Protein AF-A0A8I7BCK4-F1 (afdb_monomer_lite)

Sequence (233 aa):
MEPPEDVVVSDLFEHQKAALGWLVHREESCDLPPFWKEDKAGGYENVLTSQNTKQRPQPLRGGIFADDMGLGKTLTLLSLIARSKARNVGGGKAKGSKRRKIDDAEAGSRTTLVVCPPSVFSSWVTQLEEHTNAGSLKVYMYHGQRTKDKEVLLKYDIVITTYSVLGTEFDQEGSPVNDIEWFWVILDEAHIIKNSAALQTRAMSALKALGSHRDANSEQLIGFVPAYGVFEV

Structure (mmCIF, N/CA/C/O backbone):
data_AF-A0A8I7BCK4-F1
#
_entry.id   AF-A0A8I7BCK4-F1
#
loop_
_atom_site.group_PDB
_atom_site.id
_atom_site.type_symbol
_atom_site.label_atom_id
_atom_site.label_alt_id
_atom_site.label_comp_id
_atom_site.label_asym_id
_atom_site.label_entity_id
_atom_site.label_seq_id
_atom_site.pdbx_PDB_ins_code
_atom_site.Cartn_x
_atom_site.Cartn_y
_atom_site.Cartn_z
_atom_site.occupancy
_atom_site.B_iso_or_equiv
_atom_site.auth_seq_id
_atom_site.auth_comp_id
_atom_site.auth_asym_id
_atom_site.auth_atom_id
_atom_site.pdbx_PDB_model_num
ATOM 1 N N . MET A 1 1 ? -10.267 -9.767 -15.613 1.00 83.06 1 MET A N 1
ATOM 2 C CA . MET A 1 1 ? -9.839 -10.844 -14.695 1.00 83.06 1 MET A CA 1
ATOM 3 C C . MET A 1 1 ? -10.819 -10.861 -13.541 1.00 83.06 1 MET A C 1
ATOM 5 O O . MET A 1 1 ? -11.134 -9.782 -13.066 1.00 83.06 1 MET A O 1
ATOM 9 N N . GLU A 1 2 ? -11.304 -12.032 -13.131 1.00 86.25 2 GLU A N 1
ATOM 10 C CA . GLU A 1 2 ? -12.279 -12.144 -12.035 1.00 86.25 2 GLU A CA 1
ATOM 11 C C . GLU A 1 2 ? -11.587 -12.356 -10.680 1.00 86.25 2 GLU A C 1
ATOM 13 O O . GLU A 1 2 ? -10.522 -12.994 -10.640 1.00 86.25 2 GLU A O 1
ATOM 18 N N . PRO A 1 3 ? -12.149 -11.826 -9.578 1.00 85.12 3 PRO A N 1
ATOM 19 C CA . PRO A 1 3 ? -11.685 -12.137 -8.233 1.00 85.12 3 PRO A CA 1
ATOM 20 C C . PRO A 1 3 ? -12.102 -13.562 -7.812 1.00 85.12 3 PRO A C 1
ATOM 22 O O . PRO A 1 3 ? -12.960 -14.181 -8.439 1.00 85.12 3 PRO A O 1
ATOM 25 N N . PRO A 1 4 ? -11.517 -14.101 -6.733 1.00 86.31 4 PRO A N 1
ATOM 26 C CA . PRO A 1 4 ? -12.007 -15.331 -6.112 1.00 86.31 4 PRO A CA 1
ATOM 27 C C . PRO A 1 4 ? -13.378 -15.125 -5.437 1.00 86.31 4 PRO A C 1
ATOM 29 O O . PRO A 1 4 ? -13.474 -14.405 -4.442 1.00 86.31 4 PRO A O 1
ATOM 32 N N . GLU A 1 5 ? -14.416 -15.795 -5.950 1.00 85.56 5 GLU A N 1
ATOM 33 C CA . GLU A 1 5 ? -15.806 -15.744 -5.444 1.00 85.56 5 GLU A CA 1
ATOM 34 C C . GLU A 1 5 ? -15.955 -16.261 -3.999 1.00 85.56 5 GLU A C 1
ATOM 36 O O . GLU A 1 5 ? -16.882 -15.895 -3.279 1.00 85.56 5 GLU A O 1
ATOM 41 N N . ASP A 1 6 ? -15.029 -17.107 -3.532 1.00 85.81 6 ASP A N 1
ATOM 42 C CA . ASP A 1 6 ? -15.019 -17.606 -2.154 1.00 85.81 6 ASP A CA 1
ATOM 43 C C . ASP A 1 6 ? -14.596 -16.536 -1.136 1.00 85.81 6 ASP A C 1
ATOM 45 O O . ASP A 1 6 ? -14.868 -16.674 0.060 1.00 85.81 6 ASP A O 1
ATOM 49 N N . VAL A 1 7 ? -13.983 -15.441 -1.593 1.00 87.81 7 VAL A N 1
ATOM 50 C CA . VAL A 1 7 ? -13.513 -14.347 -0.735 1.00 87.81 7 VAL A CA 1
ATOM 51 C C . VAL A 1 7 ? -14.245 -13.043 -1.034 1.00 87.81 7 VAL A C 1
ATOM 53 O O . VAL A 1 7 ? -14.673 -12.383 -0.092 1.00 87.81 7 VAL A O 1
ATOM 56 N N . VAL A 1 8 ? -14.402 -12.666 -2.305 1.00 91.69 8 VAL A N 1
ATOM 57 C CA . VAL A 1 8 ? -15.047 -11.411 -2.721 1.00 91.69 8 VAL A CA 1
ATOM 58 C C . VAL A 1 8 ? -16.482 -11.696 -3.154 1.00 91.69 8 VAL A C 1
ATOM 60 O O . VAL A 1 8 ? -16.704 -12.501 -4.050 1.00 91.69 8 VAL A O 1
ATOM 63 N N . VAL A 1 9 ? -17.446 -11.028 -2.519 1.00 92.19 9 VAL A N 1
ATOM 64 C CA . VAL A 1 9 ? -18.889 -11.229 -2.758 1.00 92.19 9 VAL A CA 1
ATOM 65 C C . VAL A 1 9 ? -19.411 -10.339 -3.880 1.00 92.19 9 VAL A C 1
ATOM 67 O O . VAL A 1 9 ? -20.402 -10.656 -4.527 1.00 92.19 9 VAL A O 1
ATOM 70 N N . SER A 1 10 ? -18.780 -9.185 -4.078 1.00 90.94 10 SER A N 1
ATOM 71 C CA . SER A 1 10 ? -19.240 -8.189 -5.041 1.00 90.94 10 SER A CA 1
ATOM 72 C C . SER A 1 10 ? -18.662 -8.413 -6.428 1.00 90.94 10 SER A C 1
ATOM 74 O O . SER A 1 10 ? -17.463 -8.643 -6.580 1.00 90.94 10 SER A O 1
ATOM 76 N N . ASP A 1 11 ? -19.513 -8.247 -7.435 1.00 92.62 11 ASP A N 1
ATOM 77 C CA . ASP A 1 11 ? -19.097 -8.262 -8.830 1.00 92.62 11 ASP A CA 1
ATOM 78 C C . ASP A 1 11 ? -18.284 -7.006 -9.155 1.00 92.62 11 ASP A C 1
ATOM 80 O O . ASP A 1 11 ? -18.706 -5.876 -8.893 1.00 92.62 11 ASP A O 1
ATOM 84 N N . LEU A 1 12 ? -17.106 -7.200 -9.748 1.00 92.94 12 LEU A N 1
ATOM 85 C CA . LEU A 1 12 ? -16.281 -6.092 -10.224 1.00 92.94 12 LEU A CA 1
ATOM 86 C C . LEU A 1 12 ? -16.868 -5.541 -11.522 1.00 92.94 12 LEU A C 1
ATOM 88 O O . LEU A 1 12 ? -17.282 -6.290 -12.406 1.00 92.94 12 LEU A O 1
ATOM 92 N N . PHE A 1 13 ? -16.809 -4.225 -11.695 1.00 94.31 13 PHE A N 1
ATOM 93 C CA . PHE A 1 13 ? -17.044 -3.606 -12.994 1.00 94.31 13 PHE A CA 1
ATOM 94 C C . PHE A 1 13 ? -15.924 -3.949 -13.985 1.00 94.31 13 PHE A C 1
ATOM 96 O O . PHE A 1 13 ? -14.793 -4.250 -13.599 1.00 94.31 13 PHE A O 1
ATOM 103 N N . GLU A 1 14 ? -16.200 -3.844 -15.286 1.00 94.56 14 GLU A N 1
ATOM 104 C CA . GLU A 1 14 ? -15.229 -4.190 -16.336 1.00 94.56 14 GLU A CA 1
ATOM 105 C C . GLU A 1 14 ? -13.910 -3.406 -16.220 1.00 94.56 14 GLU A C 1
ATOM 107 O O . GLU A 1 14 ? -12.829 -3.978 -16.389 1.00 94.56 14 GLU A O 1
ATOM 112 N N . HIS A 1 15 ? -13.962 -2.125 -15.834 1.00 92.88 15 HIS A N 1
ATOM 113 C CA . HIS A 1 15 ? -12.749 -1.339 -15.586 1.00 92.88 15 HIS A CA 1
ATOM 114 C C . HIS A 1 15 ? -11.961 -1.854 -14.375 1.00 92.88 15 HIS A C 1
ATOM 116 O O . HIS A 1 15 ? -10.736 -1.938 -14.438 1.00 92.88 15 HIS A O 1
ATOM 122 N N . GLN A 1 16 ? -12.638 -2.290 -13.308 1.00 93.00 16 GLN A N 1
ATOM 123 C CA . GLN A 1 16 ? -11.992 -2.882 -12.132 1.00 93.00 16 GLN A CA 1
ATOM 124 C C . GLN A 1 16 ? -11.366 -4.240 -12.458 1.00 93.00 16 GLN A C 1
ATOM 126 O O . GLN A 1 16 ? -10.268 -4.538 -11.996 1.00 93.00 16 GLN A O 1
ATOM 131 N N . LYS A 1 17 ? -12.011 -5.055 -13.301 1.00 94.62 17 LYS A N 1
ATOM 132 C CA . LYS A 1 17 ? -11.458 -6.332 -13.784 1.00 94.62 17 LYS A CA 1
ATOM 133 C C . LYS A 1 17 ? -10.211 -6.142 -14.641 1.00 94.62 17 LYS A C 1
ATOM 135 O O . LYS A 1 17 ? -9.315 -6.996 -14.612 1.00 94.62 17 LYS A O 1
ATOM 140 N N . ALA A 1 18 ? -10.169 -5.074 -15.437 1.00 94.25 18 ALA A N 1
ATOM 141 C CA . ALA A 1 18 ? -8.999 -4.691 -16.218 1.00 94.25 18 ALA A CA 1
ATOM 142 C C . ALA A 1 18 ? -7.876 -4.184 -15.301 1.00 94.25 18 ALA A C 1
ATOM 144 O O . ALA A 1 18 ? -6.748 -4.667 -15.403 1.00 94.25 18 ALA A O 1
ATOM 145 N N . ALA A 1 19 ? -8.201 -3.303 -14.349 1.00 90.94 19 ALA A N 1
ATOM 146 C CA . ALA A 1 19 ? -7.271 -2.810 -13.338 1.00 90.94 19 ALA A CA 1
ATOM 147 C C . ALA A 1 19 ? -6.678 -3.949 -12.494 1.00 90.94 19 ALA A C 1
ATOM 149 O O . ALA A 1 19 ? -5.464 -4.030 -12.336 1.00 90.94 19 ALA A O 1
ATOM 150 N N . LEU A 1 20 ? -7.501 -4.895 -12.033 1.00 91.62 20 LEU A N 1
ATOM 151 C CA . LEU A 1 20 ? -7.043 -6.091 -11.327 1.00 91.62 20 LEU A CA 1
ATOM 152 C C . LEU A 1 20 ? -6.078 -6.911 -12.191 1.00 91.62 20 LEU A C 1
ATOM 154 O O . LEU A 1 20 ? -5.022 -7.320 -11.715 1.00 91.62 20 LEU A O 1
ATOM 158 N N . GLY A 1 21 ? -6.401 -7.116 -13.471 1.00 92.12 21 GLY A N 1
ATOM 159 C CA . GLY A 1 21 ? -5.504 -7.789 -14.413 1.00 92.12 21 GLY A CA 1
ATOM 160 C C . GLY A 1 21 ? -4.157 -7.075 -14.562 1.00 92.12 21 GLY A C 1
ATOM 161 O O . GLY A 1 21 ? -3.113 -7.727 -14.558 1.00 92.12 21 GLY A O 1
ATOM 162 N N . TRP A 1 22 ? -4.170 -5.743 -14.632 1.00 90.69 22 TRP A N 1
ATOM 163 C CA . TRP A 1 22 ? -2.961 -4.925 -14.689 1.00 90.69 22 TRP A CA 1
ATOM 164 C C . TRP A 1 22 ? -2.124 -5.031 -13.406 1.00 90.69 22 TRP A C 1
ATOM 166 O O . TRP A 1 22 ? -0.915 -5.249 -13.487 1.00 90.69 22 TRP A O 1
ATOM 176 N N . LEU A 1 23 ? -2.753 -4.957 -12.228 1.00 87.62 23 LEU A N 1
ATOM 177 C CA . LEU A 1 23 ? -2.083 -5.114 -10.931 1.00 87.62 23 LEU A CA 1
ATOM 178 C C . LEU A 1 23 ? -1.408 -6.485 -10.811 1.00 87.62 23 LEU A C 1
ATOM 180 O O . LEU A 1 23 ? -0.249 -6.584 -10.411 1.00 87.62 23 LEU A O 1
ATOM 184 N N . VAL A 1 24 ? -2.112 -7.538 -11.228 1.00 87.75 24 VAL A N 1
ATOM 185 C CA . VAL A 1 24 ? -1.584 -8.905 -11.256 1.00 87.75 24 VAL A CA 1
ATOM 186 C C . VAL A 1 24 ? -0.406 -9.035 -12.217 1.00 87.75 24 VAL A C 1
ATOM 188 O O . VAL A 1 24 ? 0.600 -9.650 -11.868 1.00 87.75 24 VAL A O 1
ATOM 191 N N . HIS A 1 25 ? -0.494 -8.439 -13.409 1.00 87.00 25 HIS A N 1
ATOM 192 C CA . HIS A 1 25 ? 0.628 -8.412 -14.349 1.00 87.00 25 HIS A CA 1
ATOM 193 C C . HIS A 1 25 ? 1.846 -7.718 -13.734 1.00 87.00 25 HIS A C 1
ATOM 195 O O . HIS A 1 25 ? 2.948 -8.248 -13.798 1.00 87.00 25 HIS A O 1
ATOM 201 N N . ARG A 1 26 ? 1.659 -6.569 -13.073 1.00 83.44 26 ARG A N 1
ATOM 202 C CA . ARG A 1 26 ? 2.743 -5.830 -12.398 1.00 83.44 26 ARG A CA 1
ATOM 203 C C . ARG A 1 26 ? 3.396 -6.614 -11.260 1.00 83.44 26 ARG A C 1
ATOM 205 O O . ARG A 1 26 ? 4.568 -6.392 -10.969 1.00 83.44 26 ARG A O 1
ATOM 212 N N . GLU A 1 27 ? 2.660 -7.503 -10.605 1.00 79.19 27 GLU A N 1
ATOM 213 C CA . GLU A 1 27 ? 3.200 -8.349 -9.544 1.00 79.19 27 GLU A CA 1
ATOM 214 C C . GLU A 1 27 ? 3.949 -9.571 -10.094 1.00 79.19 27 GLU A C 1
ATOM 216 O O . GLU A 1 27 ? 5.007 -9.934 -9.577 1.00 79.19 27 GLU A O 1
ATOM 221 N N . GLU A 1 28 ? 3.397 -10.227 -11.116 1.00 80.94 28 GLU A N 1
ATOM 222 C CA . GLU A 1 28 ? 3.858 -11.538 -11.591 1.00 80.94 28 GLU A CA 1
ATOM 223 C C . GLU A 1 28 ? 4.811 -11.460 -12.786 1.00 80.94 28 GLU A C 1
ATOM 225 O O . GLU A 1 28 ? 5.477 -12.450 -13.096 1.00 80.94 28 GLU A O 1
ATOM 230 N N . SER A 1 29 ? 4.900 -10.306 -13.445 1.00 80.44 29 SER A N 1
ATOM 231 C CA . SER A 1 29 ? 5.744 -10.139 -14.621 1.00 80.44 29 SER A CA 1
ATOM 232 C C . SER A 1 29 ? 7.243 -10.212 -14.295 1.00 80.44 29 SER A C 1
ATOM 234 O O . SER A 1 29 ? 7.721 -9.739 -13.261 1.00 80.44 29 SER A O 1
ATOM 236 N N . CYS A 1 30 ? 7.992 -10.792 -15.234 1.00 81.31 30 CYS A N 1
ATOM 237 C CA . CYS A 1 30 ? 9.456 -10.809 -15.269 1.00 81.31 30 CYS A CA 1
ATOM 238 C C . CYS A 1 30 ? 10.018 -9.832 -16.320 1.00 81.31 30 CYS A C 1
ATOM 240 O O . CYS A 1 30 ? 11.179 -9.963 -16.738 1.00 81.31 30 CYS A O 1
ATOM 242 N N . ASP A 1 31 ? 9.186 -8.890 -16.774 1.00 86.94 31 ASP A N 1
ATOM 243 C CA . ASP A 1 31 ? 9.571 -7.837 -17.707 1.00 86.94 31 ASP A CA 1
ATOM 244 C C . ASP A 1 31 ? 10.742 -7.032 -17.144 1.00 86.94 31 ASP A C 1
ATOM 246 O O . ASP A 1 31 ? 10.908 -6.866 -15.929 1.00 86.94 31 ASP A O 1
ATOM 250 N N . LEU A 1 32 ? 11.574 -6.529 -18.052 1.00 87.94 32 LEU A N 1
ATOM 251 C CA . LEU A 1 32 ? 12.620 -5.601 -17.664 1.00 87.94 32 LEU A CA 1
ATOM 252 C C . LEU A 1 32 ? 11.996 -4.328 -17.084 1.00 87.94 32 LEU A C 1
ATOM 254 O O . LEU A 1 32 ? 10.940 -3.889 -17.553 1.00 87.94 32 LEU A O 1
ATOM 258 N N . PRO A 1 33 ? 12.641 -3.703 -16.086 1.00 87.19 33 PRO A N 1
ATOM 259 C CA . PRO A 1 33 ? 12.214 -2.396 -15.621 1.00 87.19 33 PRO A CA 1
ATOM 260 C C . PRO A 1 33 ? 12.191 -1.383 -16.772 1.00 87.19 33 PRO A C 1
ATOM 262 O O . PRO A 1 33 ? 12.915 -1.552 -17.760 1.00 87.19 33 PRO A O 1
ATOM 265 N N . PRO A 1 34 ? 11.407 -0.299 -16.641 1.00 87.12 34 PRO A N 1
ATOM 266 C CA . PRO A 1 34 ? 11.393 0.768 -17.630 1.00 87.12 34 PRO A CA 1
ATOM 267 C C . PRO A 1 34 ? 12.809 1.211 -18.019 1.00 87.12 34 PRO A C 1
ATOM 269 O O . PRO A 1 34 ? 13.698 1.301 -17.171 1.00 87.12 34 PRO A O 1
ATOM 272 N N . PHE A 1 35 ? 12.997 1.499 -19.309 1.00 91.81 35 PHE A N 1
ATOM 273 C CA . PHE A 1 35 ? 14.255 1.965 -19.910 1.00 91.81 35 PHE A CA 1
ATOM 274 C C . PHE A 1 35 ? 15.404 0.952 -19.968 1.00 91.81 35 PHE A C 1
ATOM 276 O O . PHE A 1 35 ? 16.459 1.293 -20.498 1.00 91.81 35 PHE A O 1
ATOM 283 N N . TRP A 1 36 ? 15.217 -0.282 -19.499 1.00 93.25 36 TRP A N 1
ATOM 284 C CA . TRP A 1 36 ? 16.175 -1.362 -19.718 1.00 93.25 36 TRP A CA 1
ATOM 285 C C . TRP A 1 36 ? 15.835 -2.155 -20.977 1.00 93.25 36 TRP A C 1
ATOM 287 O O . TRP A 1 36 ? 14.678 -2.500 -21.218 1.00 93.25 36 TRP A O 1
ATOM 297 N N . LYS A 1 37 ? 16.858 -2.484 -21.765 1.00 94.06 37 LYS A N 1
ATOM 298 C CA . LYS A 1 37 ? 16.745 -3.349 -22.946 1.00 94.06 37 LYS A CA 1
ATOM 299 C C . LYS A 1 37 ? 17.861 -4.389 -22.962 1.00 94.06 37 LYS A C 1
ATOM 301 O O . LYS A 1 37 ? 18.935 -4.161 -22.407 1.00 94.06 37 LYS A O 1
ATOM 306 N N . GLU A 1 38 ? 17.602 -5.513 -23.617 1.00 94.19 38 GLU A N 1
ATOM 307 C CA . GLU A 1 38 ? 18.629 -6.509 -23.925 1.00 94.19 38 GLU A CA 1
ATOM 308 C C . GLU A 1 38 ? 19.489 -6.021 -25.097 1.00 94.19 38 GLU A C 1
ATOM 310 O O . GLU A 1 38 ? 18.976 -5.574 -26.126 1.00 94.19 38 GLU A O 1
ATOM 315 N N . ASP A 1 39 ? 20.805 -6.086 -24.928 1.00 90.38 39 ASP A N 1
ATOM 316 C CA . ASP A 1 39 ? 21.779 -5.814 -25.978 1.00 90.38 39 ASP A CA 1
ATOM 317 C C . ASP A 1 39 ? 22.012 -7.065 -26.846 1.00 90.38 39 ASP A C 1
ATOM 319 O O . ASP A 1 39 ? 21.838 -8.204 -26.409 1.00 90.38 39 ASP A O 1
ATOM 323 N N . LYS A 1 40 ? 22.478 -6.867 -28.083 1.00 87.19 40 LYS A N 1
ATOM 324 C CA . LYS A 1 40 ? 22.797 -7.935 -29.044 1.00 87.19 40 LYS A CA 1
ATOM 325 C C . LYS A 1 40 ? 23.874 -8.896 -28.534 1.00 87.19 40 LYS A C 1
ATOM 327 O O . LYS A 1 40 ? 23.918 -10.038 -28.982 1.00 87.19 40 LYS A O 1
ATOM 332 N N . ALA A 1 41 ? 24.730 -8.449 -27.615 1.00 87.50 41 ALA A N 1
ATOM 333 C CA . ALA A 1 41 ? 25.751 -9.275 -26.975 1.00 87.50 41 ALA A CA 1
ATOM 334 C C . ALA A 1 41 ? 25.236 -10.076 -25.757 1.00 87.50 41 ALA A C 1
ATOM 336 O O . ALA A 1 41 ? 26.032 -10.727 -25.081 1.00 87.50 41 ALA A O 1
ATOM 337 N N . GLY A 1 42 ? 23.931 -10.027 -25.453 1.00 88.25 42 GLY A N 1
ATOM 338 C CA . GLY A 1 42 ? 23.323 -10.713 -24.305 1.00 88.25 42 GLY A CA 1
ATOM 339 C C . GLY A 1 42 ? 23.488 -9.984 -22.965 1.00 88.25 42 GLY A C 1
ATOM 340 O O . GLY A 1 42 ? 23.288 -10.591 -21.914 1.00 88.25 42 GLY A O 1
ATOM 341 N N . GLY A 1 43 ? 23.886 -8.707 -22.989 1.00 92.44 43 GLY A N 1
ATOM 342 C CA . GLY A 1 43 ? 23.900 -7.817 -21.823 1.00 92.44 43 GLY A CA 1
ATOM 343 C C . GLY A 1 43 ? 22.603 -7.019 -21.678 1.00 92.44 43 GLY A C 1
ATOM 344 O O . GLY A 1 43 ? 21.684 -7.158 -22.481 1.00 92.44 43 GLY A O 1
ATOM 345 N N . TYR A 1 44 ? 22.544 -6.155 -20.667 1.00 94.44 44 TYR A N 1
ATOM 346 C CA . TYR A 1 44 ? 21.429 -5.243 -20.425 1.00 94.44 44 TYR A CA 1
ATOM 347 C C . TYR A 1 44 ? 21.931 -3.804 -20.360 1.00 94.44 44 TYR A C 1
ATOM 349 O O . TYR A 1 44 ? 22.894 -3.514 -19.646 1.00 94.44 44 TYR A O 1
ATOM 357 N N . GLU A 1 45 ? 21.249 -2.912 -21.073 1.00 94.19 45 GLU A N 1
ATOM 358 C CA . GLU A 1 45 ? 21.561 -1.484 -21.136 1.00 94.19 45 GLU A CA 1
ATOM 359 C C . GLU A 1 45 ? 20.376 -0.664 -20.621 1.00 94.19 45 GLU A C 1
ATOM 361 O O . GLU A 1 45 ? 19.237 -0.870 -21.053 1.00 94.19 45 GLU A O 1
ATOM 366 N N . ASN A 1 46 ? 20.646 0.290 -19.730 1.00 92.88 46 ASN A N 1
ATOM 367 C CA . ASN A 1 46 ? 19.701 1.343 -19.390 1.00 92.88 46 ASN A CA 1
ATOM 368 C C . ASN A 1 46 ? 19.852 2.503 -20.380 1.00 92.88 46 ASN A C 1
ATOM 370 O O . ASN A 1 46 ? 20.880 3.177 -20.411 1.00 92.88 46 ASN A O 1
ATOM 374 N N . VAL A 1 47 ? 18.808 2.758 -21.165 1.00 93.25 47 VAL A N 1
ATOM 375 C CA . VAL A 1 47 ? 18.818 3.740 -22.261 1.00 93.25 47 VAL A CA 1
ATOM 376 C C . VAL A 1 47 ? 18.942 5.187 -21.764 1.00 93.25 47 VAL A C 1
ATOM 378 O O . VAL A 1 47 ? 19.379 6.048 -22.521 1.00 93.25 47 VAL A O 1
ATOM 381 N N . LEU A 1 48 ? 18.574 5.474 -20.511 1.00 92.88 48 LEU A N 1
ATOM 382 C CA . LEU A 1 48 ? 18.638 6.828 -19.954 1.00 92.88 48 LEU A CA 1
ATOM 383 C C . LEU A 1 48 ? 19.985 7.137 -19.300 1.00 92.88 48 LEU A C 1
ATOM 385 O O . LEU A 1 48 ? 20.488 8.249 -19.434 1.00 92.88 48 LEU A O 1
ATOM 389 N N . THR A 1 49 ? 20.558 6.178 -18.572 1.00 92.81 49 THR A N 1
ATOM 390 C CA . THR A 1 49 ? 21.812 6.379 -17.826 1.00 92.81 49 THR A CA 1
ATOM 391 C C . THR A 1 49 ? 23.046 5.890 -18.580 1.00 92.81 49 THR A C 1
ATOM 393 O O . THR A 1 49 ? 24.163 6.079 -18.100 1.00 92.81 49 THR A O 1
ATOM 396 N N . SER A 1 50 ? 22.858 5.239 -19.735 1.00 90.38 50 SER A N 1
ATOM 397 C CA . SER A 1 50 ? 23.904 4.534 -20.493 1.00 90.38 50 SER A CA 1
ATOM 398 C C . SER A 1 50 ? 24.653 3.486 -19.656 1.00 90.38 50 SER A C 1
ATOM 400 O O . SER A 1 50 ? 25.800 3.132 -19.939 1.00 90.38 50 SER A O 1
ATOM 402 N N . GLN A 1 51 ? 24.018 2.993 -18.588 1.00 91.19 51 GLN A N 1
ATOM 403 C CA . GLN A 1 51 ? 24.580 1.968 -17.720 1.00 91.19 51 GLN A CA 1
ATOM 404 C C . GLN A 1 51 ? 24.446 0.598 -18.380 1.00 91.19 51 GLN A C 1
ATOM 406 O O . GLN A 1 51 ? 23.366 0.224 -18.831 1.00 91.19 51 GLN A O 1
ATOM 411 N N . ASN A 1 52 ? 25.528 -0.179 -18.354 1.00 91.56 52 ASN A N 1
ATOM 412 C CA . ASN A 1 52 ? 25.568 -1.534 -18.889 1.00 91.56 52 ASN A CA 1
ATOM 413 C C . ASN A 1 52 ? 25.839 -2.553 -17.780 1.00 91.56 52 ASN A C 1
ATOM 415 O O . ASN A 1 52 ? 26.687 -2.335 -16.914 1.00 91.56 52 ASN A O 1
ATOM 419 N N . THR A 1 53 ? 25.147 -3.687 -17.822 1.00 91.69 53 THR A N 1
ATOM 420 C CA . THR A 1 53 ? 25.365 -4.808 -16.902 1.00 91.69 53 THR A CA 1
ATOM 421 C C . THR A 1 53 ? 25.192 -6.144 -17.616 1.00 91.69 53 THR A C 1
ATOM 423 O O . THR A 1 53 ? 24.453 -6.266 -18.590 1.00 91.69 53 THR A O 1
ATOM 426 N N . LYS A 1 54 ? 25.888 -7.173 -17.129 1.00 91.25 54 LYS A N 1
ATOM 427 C CA . LYS A 1 54 ? 25.697 -8.559 -17.584 1.00 91.25 54 LYS A CA 1
ATOM 428 C C . LYS A 1 54 ? 24.580 -9.270 -16.820 1.00 91.25 54 LYS A C 1
ATOM 430 O O . LYS A 1 54 ? 24.011 -10.231 -17.324 1.00 91.25 54 LYS A O 1
ATOM 435 N N . GLN A 1 55 ? 24.284 -8.821 -15.602 1.00 90.25 55 GLN A N 1
ATOM 436 C CA . GLN A 1 55 ? 23.227 -9.395 -14.777 1.00 90.25 55 GLN A CA 1
ATOM 437 C C . GLN A 1 55 ? 21.884 -8.777 -15.162 1.00 90.25 55 GLN A C 1
ATOM 439 O O . GLN A 1 55 ? 21.788 -7.559 -15.290 1.00 90.25 55 GLN A O 1
ATOM 444 N N . ARG A 1 56 ? 20.842 -9.605 -15.307 1.00 88.12 56 ARG A N 1
ATOM 445 C CA . ARG A 1 56 ? 19.488 -9.118 -15.593 1.00 88.12 56 ARG A CA 1
ATOM 446 C C . ARG A 1 56 ? 19.022 -8.176 -14.476 1.00 88.12 56 ARG A C 1
ATOM 448 O O . ARG A 1 56 ? 18.999 -8.608 -13.322 1.00 88.12 56 ARG A O 1
ATOM 455 N N . PRO A 1 57 ? 18.623 -6.934 -14.797 1.00 87.31 57 PRO A N 1
ATOM 456 C CA . PRO A 1 57 ? 17.992 -6.044 -13.835 1.00 87.31 57 PRO A CA 1
ATOM 457 C C . PRO A 1 57 ? 16.760 -6.708 -13.221 1.00 87.31 57 PRO A C 1
ATOM 459 O O . PRO A 1 57 ? 15.971 -7.341 -13.929 1.00 87.31 57 PRO A O 1
ATOM 462 N N . GLN A 1 58 ? 16.591 -6.564 -11.908 1.00 80.56 58 GLN A N 1
ATOM 463 C CA . GLN A 1 58 ? 15.429 -7.126 -11.229 1.00 80.56 58 GLN A CA 1
ATOM 464 C C . GLN A 1 58 ? 14.146 -6.450 -11.730 1.00 80.56 58 GLN A C 1
ATOM 466 O O . GLN A 1 58 ? 14.129 -5.221 -11.811 1.00 80.56 58 GLN A O 1
ATOM 471 N N . PRO A 1 59 ? 13.076 -7.207 -12.036 1.00 78.88 59 PRO A N 1
ATOM 472 C CA . PRO A 1 59 ? 11.791 -6.634 -12.422 1.00 78.88 59 PRO A CA 1
ATOM 473 C C . PRO A 1 59 ? 11.277 -5.648 -11.374 1.00 78.88 59 PRO A C 1
ATOM 475 O O . PRO A 1 59 ? 11.369 -5.905 -10.174 1.00 78.88 59 PRO A O 1
ATOM 478 N N . LEU A 1 60 ? 10.696 -4.541 -11.832 1.00 78.06 60 LEU A N 1
ATOM 479 C CA . LEU A 1 60 ? 10.058 -3.570 -10.949 1.00 78.06 60 LEU A CA 1
ATOM 480 C C . LEU A 1 60 ? 8.639 -4.040 -10.614 1.00 7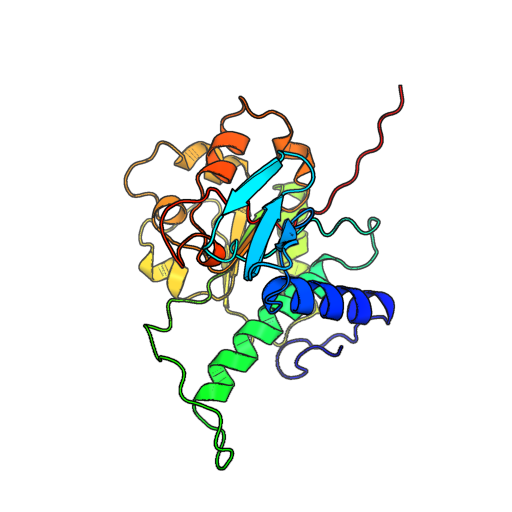8.06 60 LEU A C 1
ATOM 482 O O . LEU A 1 60 ? 7.754 -3.973 -11.472 1.00 78.06 60 LEU A O 1
ATOM 486 N N . ARG A 1 61 ? 8.422 -4.472 -9.368 1.00 77.56 61 ARG A N 1
ATOM 487 C CA . ARG A 1 61 ? 7.106 -4.893 -8.861 1.00 77.56 61 ARG A CA 1
ATOM 488 C C . ARG A 1 61 ? 6.352 -3.724 -8.230 1.00 77.56 61 ARG A C 1
ATOM 490 O O . ARG A 1 61 ? 6.955 -2.775 -7.740 1.00 77.56 61 ARG A O 1
ATOM 497 N N . GLY A 1 62 ? 5.023 -3.798 -8.232 1.00 78.06 62 GLY A N 1
ATOM 498 C CA . GLY A 1 62 ? 4.161 -2.732 -7.709 1.00 78.06 62 GLY A CA 1
ATOM 499 C C . GLY A 1 62 ? 3.901 -1.626 -8.731 1.00 78.06 62 GLY A C 1
ATOM 500 O O . GLY A 1 62 ? 4.106 -1.818 -9.928 1.00 78.06 62 GLY A O 1
ATOM 501 N N . GLY A 1 63 ? 3.439 -0.459 -8.301 1.00 80.94 63 GLY A N 1
ATOM 502 C CA . GLY A 1 63 ? 3.223 0.689 -9.183 1.00 80.94 63 GLY A CA 1
ATOM 503 C C . GLY A 1 63 ? 2.171 1.638 -8.637 1.00 80.94 63 GLY A C 1
ATOM 504 O O . GLY A 1 63 ? 1.503 1.325 -7.668 1.00 80.94 63 GLY A O 1
ATOM 505 N N . ILE A 1 64 ? 2.000 2.791 -9.271 1.00 84.38 64 ILE A N 1
ATOM 506 C CA . ILE A 1 64 ? 0.996 3.778 -8.866 1.00 84.38 64 ILE A CA 1
ATOM 507 C C . ILE A 1 64 ? -0.342 3.388 -9.505 1.00 84.38 64 ILE A C 1
ATOM 509 O O . ILE A 1 64 ? -0.417 3.233 -10.722 1.00 84.38 64 ILE A O 1
ATOM 513 N N . PHE A 1 65 ? -1.379 3.215 -8.686 1.00 83.50 65 PHE A N 1
ATOM 514 C CA . PHE A 1 65 ? -2.736 2.898 -9.125 1.00 83.50 65 PHE A CA 1
ATOM 515 C C . PHE A 1 65 ? -3.660 4.085 -8.837 1.00 83.50 65 PHE A C 1
ATOM 517 O O . PHE A 1 65 ? -4.304 4.170 -7.793 1.00 83.50 65 PHE A O 1
ATOM 524 N N . ALA A 1 66 ? -3.665 5.029 -9.776 1.00 81.12 66 ALA A N 1
ATOM 525 C CA . ALA A 1 66 ? -4.217 6.371 -9.631 1.00 81.12 66 ALA A CA 1
ATOM 526 C C . ALA A 1 66 ? -5.481 6.582 -10.485 1.00 81.12 66 ALA A C 1
ATOM 528 O O . ALA A 1 66 ? -5.533 7.472 -11.323 1.00 81.12 66 ALA A O 1
ATOM 529 N N . ASP A 1 67 ? -6.495 5.741 -10.291 1.00 82.12 67 ASP A N 1
ATOM 530 C CA . ASP A 1 67 ? -7.817 5.950 -10.897 1.00 82.12 67 ASP A CA 1
ATOM 531 C C . ASP A 1 67 ? -8.574 7.101 -10.209 1.00 82.12 67 ASP A C 1
ATOM 533 O O . ASP A 1 67 ? -8.339 7.398 -9.030 1.00 82.12 67 ASP A O 1
ATOM 537 N N . ASP A 1 68 ? -9.549 7.693 -10.901 1.00 82.50 68 ASP A N 1
ATOM 538 C CA . ASP A 1 68 ? -10.429 8.725 -10.343 1.00 82.50 68 ASP A CA 1
ATOM 539 C C . ASP A 1 68 ? -11.128 8.275 -9.044 1.00 82.50 68 A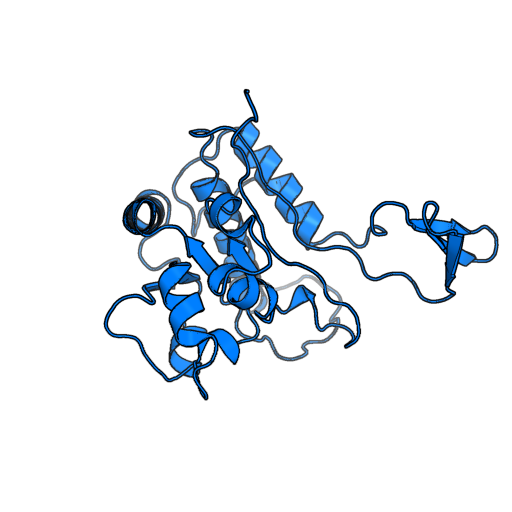SP A C 1
ATOM 541 O O . ASP A 1 68 ? -11.346 7.086 -8.751 1.00 82.50 68 ASP A O 1
ATOM 545 N N . MET A 1 69 ? -11.459 9.250 -8.196 1.00 81.50 69 MET A N 1
ATOM 546 C CA . MET A 1 69 ? -12.224 9.005 -6.972 1.00 81.50 69 MET A CA 1
ATOM 547 C C . MET A 1 69 ? -13.595 8.412 -7.321 1.00 81.50 69 MET A C 1
ATOM 549 O O . MET A 1 69 ? -14.261 8.863 -8.246 1.00 81.50 69 MET A O 1
ATOM 553 N N . GLY A 1 70 ? -14.018 7.385 -6.580 1.00 80.31 70 GLY A N 1
ATOM 554 C CA . GLY A 1 70 ? -15.297 6.704 -6.821 1.00 80.31 70 GLY A CA 1
ATOM 555 C C . GLY A 1 70 ? -15.252 5.537 -7.814 1.00 80.31 70 GLY A C 1
ATOM 556 O O . GLY A 1 70 ? -16.223 4.795 -7.892 1.00 80.31 70 GLY A O 1
ATOM 557 N N . LEU A 1 71 ? -14.126 5.272 -8.489 1.00 84.56 71 LEU A N 1
ATOM 558 C CA . LEU A 1 71 ? -13.992 4.112 -9.392 1.00 84.56 71 LEU A CA 1
ATOM 559 C C . LEU A 1 71 ? -13.801 2.757 -8.680 1.00 84.56 71 LEU A C 1
ATOM 561 O O . LEU A 1 71 ? -13.571 1.739 -9.333 1.00 84.56 71 LEU A O 1
ATOM 565 N N . GLY A 1 72 ? -13.916 2.727 -7.347 1.00 87.44 72 GLY A N 1
ATOM 566 C CA . GLY A 1 72 ? -13.865 1.495 -6.555 1.00 87.44 72 GLY A CA 1
ATOM 567 C C . GLY A 1 72 ? -12.463 0.891 -6.431 1.00 87.44 72 GLY A C 1
ATOM 568 O O . GLY A 1 72 ? -12.311 -0.328 -6.451 1.00 87.44 72 GLY A O 1
ATOM 569 N N . LYS A 1 73 ? -11.432 1.737 -6.294 1.00 90.00 73 LYS A N 1
ATOM 570 C CA . LYS A 1 73 ? -10.030 1.313 -6.124 1.00 90.00 73 LYS A CA 1
ATOM 571 C C . LYS A 1 73 ? -9.834 0.365 -4.940 1.00 90.00 73 LYS A C 1
ATOM 573 O O . LYS A 1 73 ? -9.122 -0.628 -5.067 1.00 90.00 73 LYS A O 1
ATOM 578 N N . THR A 1 74 ? -10.484 0.657 -3.814 1.00 91.00 74 THR A N 1
ATOM 579 C CA . 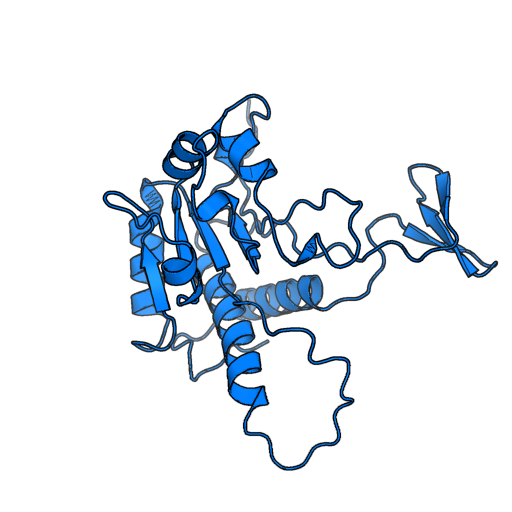THR A 1 74 ? -10.429 -0.160 -2.596 1.00 91.00 74 THR A CA 1
ATOM 580 C C . THR A 1 74 ? -10.873 -1.590 -2.880 1.00 91.00 74 THR A C 1
ATOM 582 O O . THR A 1 74 ? -10.125 -2.520 -2.595 1.00 91.00 74 THR A O 1
ATOM 585 N N . LEU A 1 75 ? -12.020 -1.777 -3.543 1.00 91.88 75 LEU A N 1
ATOM 586 C CA . LEU A 1 75 ? -12.504 -3.099 -3.946 1.00 91.88 75 LEU A CA 1
ATOM 587 C C . LEU A 1 75 ? -11.522 -3.821 -4.883 1.00 91.88 75 LEU A C 1
ATOM 589 O O . LEU A 1 75 ? -11.261 -5.013 -4.706 1.00 91.88 75 LEU A O 1
ATOM 593 N N . THR A 1 76 ? -10.923 -3.111 -5.841 1.00 91.62 76 THR A N 1
ATOM 594 C CA . THR A 1 76 ? -9.899 -3.679 -6.733 1.00 91.62 76 THR A CA 1
ATOM 595 C C . THR A 1 76 ? -8.673 -4.172 -5.948 1.00 91.62 76 THR A C 1
ATOM 597 O O . THR A 1 76 ? -8.176 -5.271 -6.200 1.00 91.62 76 THR A O 1
ATOM 600 N N . LEU A 1 77 ? -8.204 -3.404 -4.957 1.00 91.69 77 LEU A N 1
ATOM 601 C CA . LEU A 1 77 ? -7.081 -3.786 -4.089 1.00 91.69 77 LEU A CA 1
ATOM 602 C C . LEU A 1 77 ? -7.440 -4.952 -3.155 1.00 91.69 77 LEU A C 1
ATOM 604 O O . LEU A 1 77 ? -6.650 -5.884 -3.009 1.00 91.69 77 LEU A O 1
ATOM 608 N N . LEU A 1 78 ? -8.642 -4.955 -2.572 1.00 91.81 78 LEU A N 1
ATOM 609 C CA . LEU A 1 78 ? -9.142 -6.079 -1.774 1.00 91.81 78 LEU A CA 1
ATOM 610 C C . LEU A 1 78 ? -9.222 -7.361 -2.606 1.00 91.81 78 LEU A C 1
ATOM 612 O O . LEU A 1 78 ? -8.812 -8.423 -2.143 1.00 91.81 78 LEU A O 1
ATOM 616 N N . SER A 1 79 ? -9.656 -7.251 -3.861 1.00 92.00 79 SER A N 1
ATOM 617 C CA . SER A 1 79 ? -9.697 -8.366 -4.812 1.00 92.00 79 SER A CA 1
ATOM 618 C C . SER A 1 79 ? -8.308 -8.929 -5.116 1.00 92.00 79 SER A C 1
ATOM 620 O O . SER A 1 79 ? -8.135 -10.145 -5.232 1.00 92.00 79 SER A O 1
ATOM 622 N N . LEU A 1 80 ? -7.293 -8.063 -5.191 1.00 90.06 80 LEU A N 1
ATOM 623 C CA . LEU A 1 80 ? -5.899 -8.473 -5.353 1.00 90.06 80 LEU A CA 1
ATOM 624 C C . LEU A 1 80 ? -5.390 -9.250 -4.122 1.00 90.06 80 LEU A C 1
ATOM 626 O O . LEU A 1 80 ? -4.807 -10.328 -4.276 1.00 90.06 80 LEU A O 1
ATOM 630 N N . ILE A 1 81 ? -5.660 -8.754 -2.908 1.00 89.75 81 ILE A N 1
ATOM 631 C CA . ILE A 1 81 ? -5.302 -9.424 -1.639 1.00 89.75 81 ILE A CA 1
ATOM 632 C C . ILE A 1 81 ? -6.007 -10.774 -1.518 1.00 89.75 81 ILE A C 1
ATOM 634 O O . ILE A 1 81 ? -5.361 -11.797 -1.268 1.00 89.75 81 ILE A O 1
ATOM 638 N N . ALA A 1 82 ? -7.311 -10.801 -1.781 1.00 91.00 82 ALA A N 1
ATOM 639 C CA . ALA A 1 82 ? -8.124 -12.006 -1.791 1.00 91.00 82 ALA A CA 1
ATOM 640 C C . ALA A 1 82 ? -7.549 -13.080 -2.728 1.00 91.00 82 ALA A C 1
ATOM 642 O O . ALA A 1 82 ? -7.375 -14.237 -2.336 1.00 91.00 82 ALA A O 1
ATOM 643 N N . ARG A 1 83 ? -7.170 -12.690 -3.951 1.00 88.38 83 ARG A N 1
ATOM 644 C CA . ARG A 1 83 ? -6.545 -13.582 -4.936 1.00 88.38 83 ARG A CA 1
ATOM 645 C C . ARG A 1 83 ? -5.220 -14.159 -4.439 1.00 88.38 83 ARG A C 1
ATOM 647 O O . ARG A 1 83 ? -4.986 -15.361 -4.592 1.00 88.38 83 ARG A O 1
ATOM 654 N N . SER A 1 84 ? -4.353 -13.332 -3.852 1.00 84.19 84 SER A N 1
ATOM 655 C CA . SER A 1 84 ? -3.073 -13.796 -3.297 1.00 84.19 84 SER A CA 1
ATOM 656 C C . SER A 1 84 ? -3.285 -14.819 -2.178 1.00 84.19 84 SER A C 1
ATOM 658 O O . SER A 1 84 ? -2.639 -15.871 -2.161 1.00 84.19 84 SER A O 1
ATOM 660 N N . LYS A 1 85 ? -4.267 -14.581 -1.300 1.00 84.25 85 LYS A N 1
ATOM 661 C CA . LYS A 1 85 ? -4.646 -15.524 -0.243 1.00 84.25 85 LYS A CA 1
ATOM 662 C C . LYS A 1 85 ? -5.156 -16.856 -0.798 1.00 84.25 85 LYS A C 1
ATOM 664 O O . LYS A 1 85 ? -4.662 -17.910 -0.390 1.00 84.25 85 LYS A O 1
ATOM 669 N N . ALA A 1 86 ? -6.096 -16.826 -1.745 1.00 83.06 86 ALA A N 1
ATOM 670 C CA . ALA A 1 86 ? -6.688 -18.030 -2.333 1.00 83.06 86 ALA A CA 1
ATOM 671 C C . ALA A 1 86 ? -5.630 -18.949 -2.978 1.00 83.06 86 ALA A C 1
ATOM 673 O O . ALA A 1 86 ? -5.668 -20.172 -2.811 1.00 83.06 86 ALA A O 1
ATOM 674 N N . ARG A 1 87 ? -4.613 -18.370 -3.637 1.00 73.88 87 ARG A N 1
ATOM 675 C CA . ARG A 1 87 ? -3.487 -19.133 -4.212 1.00 73.88 87 ARG A CA 1
ATOM 676 C C . ARG A 1 87 ? -2.673 -19.890 -3.158 1.00 73.88 87 ARG A C 1
ATOM 678 O O . ARG A 1 87 ? -2.199 -20.987 -3.449 1.00 73.88 87 ARG A O 1
ATOM 685 N N . ASN A 1 88 ? -2.540 -19.352 -1.947 1.00 66.56 88 ASN A N 1
ATOM 686 C CA . ASN A 1 88 ? -1.778 -19.999 -0.874 1.00 66.56 88 ASN A CA 1
ATOM 687 C C . ASN A 1 88 ? -2.554 -21.136 -0.219 1.00 66.56 88 ASN A C 1
ATOM 689 O O . ASN A 1 88 ? -1.986 -22.190 0.054 1.00 66.56 88 ASN A O 1
ATOM 693 N N . VAL A 1 89 ? -3.860 -20.951 -0.014 1.00 60.47 89 VAL A N 1
ATOM 694 C CA . VAL A 1 89 ? -4.731 -21.990 0.554 1.00 60.47 89 VAL A CA 1
ATOM 695 C C . VAL A 1 89 ? -4.895 -23.160 -0.429 1.00 60.47 89 VAL A C 1
ATOM 697 O O . VAL A 1 89 ? -4.872 -24.325 -0.026 1.00 60.47 89 VAL A O 1
ATOM 700 N N . GLY A 1 90 ? -4.979 -22.874 -1.735 1.00 49.47 90 GLY A N 1
ATOM 701 C CA . GLY A 1 90 ? -5.107 -23.879 -2.798 1.00 49.47 90 GLY A CA 1
ATOM 702 C C . GLY A 1 90 ? -3.853 -24.727 -3.061 1.00 49.47 90 GLY A C 1
ATOM 703 O O . GLY A 1 90 ? -3.965 -25.820 -3.623 1.00 49.47 90 GLY A O 1
ATOM 704 N N . GLY A 1 91 ? -2.670 -24.285 -2.617 1.00 46.12 91 GLY A N 1
ATOM 705 C CA . GLY A 1 91 ? -1.408 -25.024 -2.766 1.00 46.12 91 GLY A CA 1
ATOM 706 C C . GLY A 1 91 ? -1.358 -26.353 -1.999 1.00 46.12 91 GLY A C 1
ATOM 707 O O . GLY A 1 91 ? -0.597 -27.245 -2.362 1.00 46.12 91 GLY A O 1
ATOM 708 N N . GLY A 1 92 ? -2.213 -26.528 -0.984 1.00 41.84 92 GLY A N 1
ATOM 709 C CA . GLY A 1 92 ? -2.255 -27.738 -0.158 1.00 41.84 92 GLY A CA 1
ATOM 710 C C . GLY A 1 92 ? -3.194 -28.854 -0.637 1.00 41.84 92 GLY A C 1
ATOM 711 O O . GLY A 1 92 ? -3.159 -29.941 -0.062 1.00 41.84 92 GLY A O 1
ATOM 712 N N . LYS A 1 93 ? -4.064 -28.632 -1.641 1.00 35.09 93 LYS A N 1
ATOM 713 C CA . LYS A 1 93 ? -5.142 -29.593 -1.989 1.00 35.09 93 LYS A CA 1
ATOM 714 C C . LYS A 1 93 ? -5.467 -29.759 -3.485 1.00 35.09 93 LYS A C 1
ATOM 716 O O . LYS A 1 93 ? -6.532 -30.274 -3.816 1.00 35.09 93 LYS A O 1
ATOM 721 N N . ALA A 1 94 ? -4.573 -29.417 -4.411 1.00 40.16 94 ALA A N 1
ATOM 722 C CA . ALA A 1 94 ? -4.776 -29.751 -5.827 1.00 40.16 94 ALA A CA 1
ATOM 723 C C . ALA A 1 94 ? -4.181 -31.133 -6.173 1.00 40.16 94 ALA A C 1
ATOM 725 O O . ALA A 1 94 ? -2.987 -31.271 -6.439 1.00 40.16 94 ALA A O 1
ATOM 726 N N . LYS A 1 95 ? -5.024 -32.176 -6.202 1.00 39.12 95 LYS A N 1
ATOM 727 C CA . LYS A 1 95 ? -4.690 -33.457 -6.849 1.00 39.12 95 LYS A CA 1
ATOM 728 C C . LYS A 1 95 ? -4.432 -33.215 -8.347 1.00 39.12 95 LYS A C 1
ATOM 730 O O . LYS A 1 95 ? -5.324 -32.762 -9.052 1.00 39.12 95 LYS A O 1
ATOM 735 N N . GLY A 1 96 ? -3.254 -33.599 -8.844 1.00 38.44 96 GLY A N 1
ATOM 736 C CA . GLY A 1 96 ? -3.121 -34.082 -10.227 1.00 38.44 96 GLY A CA 1
ATOM 737 C C . GLY A 1 96 ? -2.600 -33.142 -11.323 1.00 38.44 96 GLY A C 1
ATOM 738 O O . GLY A 1 96 ? -2.866 -33.419 -12.487 1.00 38.44 96 GLY A O 1
ATOM 739 N N . SER A 1 97 ? -1.810 -32.103 -11.035 1.00 34.25 97 SER A N 1
ATOM 740 C CA . SER A 1 97 ? -1.048 -31.409 -12.091 1.00 34.25 97 SER A CA 1
ATOM 741 C C . SER A 1 97 ? 0.421 -31.267 -11.703 1.00 34.25 97 SER A C 1
ATOM 743 O O . SER A 1 97 ? 0.746 -30.636 -10.700 1.00 34.25 97 SER A O 1
ATOM 745 N N . LYS A 1 98 ? 1.317 -31.873 -12.497 1.00 39.88 98 LYS A N 1
ATOM 746 C CA . LYS A 1 98 ? 2.775 -31.679 -12.430 1.00 39.88 98 LYS A CA 1
ATOM 747 C C . LYS A 1 98 ? 3.096 -30.208 -12.724 1.00 39.88 98 LYS A C 1
ATOM 749 O O . LYS A 1 98 ? 3.430 -29.855 -13.852 1.00 39.88 98 LYS A O 1
ATOM 754 N N . ARG A 1 99 ? 3.005 -29.339 -11.720 1.00 40.19 99 ARG A N 1
ATOM 755 C CA . ARG A 1 99 ? 3.597 -28.000 -11.759 1.00 40.19 99 ARG A CA 1
ATOM 756 C C . ARG A 1 99 ? 4.944 -28.052 -11.052 1.00 40.19 99 ARG A C 1
ATOM 758 O O . ARG A 1 99 ? 5.080 -28.667 -9.999 1.00 40.19 99 ARG A O 1
ATOM 765 N N . ARG A 1 100 ? 5.951 -27.500 -11.730 1.00 34.38 100 ARG A N 1
ATOM 766 C CA . ARG A 1 100 ? 7.360 -27.499 -11.335 1.00 34.38 100 ARG A CA 1
ATOM 767 C C . ARG A 1 100 ? 7.473 -27.009 -9.889 1.00 34.38 100 ARG A C 1
ATOM 769 O O . ARG A 1 100 ? 7.096 -25.877 -9.611 1.00 34.38 100 ARG A O 1
ATOM 776 N N . LYS A 1 101 ? 7.977 -27.877 -9.005 1.00 34.16 101 LYS A N 1
ATOM 777 C CA . LYS A 1 101 ? 8.551 -27.488 -7.715 1.00 34.16 101 LYS A CA 1
ATOM 778 C C . LYS A 1 101 ? 9.700 -26.530 -8.021 1.00 34.16 101 LYS A C 1
ATOM 780 O O . LYS A 1 101 ? 10.759 -26.979 -8.444 1.00 34.16 101 LYS A O 1
ATOM 785 N N . ILE A 1 102 ? 9.440 -25.236 -7.920 1.00 36.56 102 ILE A N 1
ATOM 786 C CA . ILE A 1 102 ? 10.478 -24.222 -7.783 1.00 36.56 102 ILE A CA 1
ATOM 787 C C . ILE A 1 102 ? 10.331 -23.766 -6.340 1.00 36.56 102 ILE A C 1
ATOM 789 O O . ILE A 1 102 ? 9.416 -23.018 -6.016 1.00 36.56 102 ILE A O 1
ATOM 793 N N . ASP A 1 103 ? 11.173 -24.376 -5.514 1.00 34.78 103 ASP A N 1
ATOM 794 C CA . ASP A 1 103 ? 11.672 -23.908 -4.229 1.00 34.78 103 ASP A CA 1
ATOM 795 C C . ASP A 1 103 ? 10.605 -23.432 -3.233 1.00 34.78 103 ASP A C 1
ATOM 797 O O . ASP A 1 103 ? 10.271 -22.252 -3.146 1.00 34.78 103 ASP A O 1
ATOM 801 N N . ASP A 1 104 ? 10.132 -24.387 -2.422 1.00 33.69 104 ASP A N 1
ATOM 802 C CA . ASP A 1 104 ? 9.457 -24.173 -1.135 1.00 33.69 104 ASP A CA 1
ATOM 803 C C . ASP A 1 104 ? 10.436 -23.536 -0.118 1.00 33.69 104 ASP A C 1
ATOM 805 O O . ASP A 1 104 ? 10.736 -24.100 0.934 1.00 33.69 104 ASP A O 1
ATOM 809 N N . ALA A 1 105 ? 10.988 -22.371 -0.457 1.00 35.31 105 ALA A N 1
ATOM 810 C CA . ALA A 1 105 ? 11.647 -21.487 0.488 1.00 35.31 105 ALA A CA 1
ATOM 811 C C . ALA A 1 105 ? 10.543 -20.804 1.299 1.00 35.31 105 ALA A C 1
ATOM 813 O O . ALA A 1 105 ? 9.693 -20.132 0.716 1.00 35.31 105 ALA A O 1
ATOM 814 N N . GLU A 1 106 ? 10.534 -21.092 2.604 1.00 40.50 106 GLU A N 1
ATOM 815 C CA . GLU A 1 106 ? 9.676 -20.564 3.669 1.00 40.50 106 GLU A CA 1
ATOM 816 C C . GLU A 1 106 ? 8.524 -19.682 3.186 1.00 40.50 106 GLU A C 1
ATOM 818 O O . GLU A 1 106 ? 8.715 -18.529 2.801 1.00 40.50 106 GLU A O 1
ATOM 823 N N . ALA A 1 107 ? 7.304 -20.222 3.235 1.00 44.34 107 ALA A N 1
ATOM 824 C CA . ALA A 1 107 ? 6.084 -19.451 3.053 1.00 44.34 107 ALA A CA 1
ATOM 825 C C . ALA A 1 107 ? 5.954 -18.430 4.198 1.00 44.34 107 ALA A C 1
ATOM 827 O O . ALA A 1 107 ? 5.193 -18.632 5.144 1.00 44.34 107 ALA A O 1
ATOM 828 N N . GLY A 1 108 ? 6.736 -17.351 4.121 1.00 53.38 108 GLY A N 1
ATOM 829 C CA . GLY A 1 108 ? 6.630 -16.185 4.975 1.00 53.38 108 GLY A CA 1
ATOM 830 C C . GLY A 1 108 ? 5.198 -15.673 4.945 1.00 53.38 108 GLY A C 1
ATOM 831 O O . GLY A 1 108 ? 4.466 -15.861 3.962 1.00 53.38 108 GLY A O 1
ATOM 832 N N . SER A 1 109 ? 4.770 -15.075 6.053 1.00 63.50 109 SER A N 1
ATOM 833 C CA . SER A 1 109 ? 3.401 -14.591 6.152 1.00 63.50 109 SER A CA 1
ATOM 834 C C . SER A 1 109 ? 3.106 -13.593 5.033 1.00 63.50 109 SER A C 1
ATOM 836 O O . SER A 1 109 ? 3.851 -12.638 4.820 1.00 63.50 109 SER A O 1
ATOM 838 N N . ARG A 1 110 ? 2.003 -13.808 4.307 1.00 81.50 110 ARG A N 1
ATOM 839 C CA . ARG A 1 110 ? 1.548 -12.913 3.234 1.00 81.50 110 ARG A CA 1
ATOM 840 C C . ARG A 1 110 ? 0.754 -11.721 3.775 1.00 81.50 110 ARG A C 1
ATOM 842 O O . ARG A 1 110 ? -0.250 -11.331 3.188 1.00 81.50 110 ARG A O 1
ATOM 849 N N . THR A 1 111 ? 1.179 -11.166 4.906 1.00 90.56 111 THR A N 1
ATOM 850 C CA . THR A 1 111 ? 0.491 -10.038 5.531 1.00 90.56 111 THR A CA 1
ATOM 851 C C . THR A 1 111 ? 0.724 -8.760 4.726 1.00 90.56 111 THR A C 1
ATOM 853 O O . THR A 1 111 ? 1.864 -8.360 4.476 1.00 90.56 111 THR A O 1
ATOM 856 N N . THR A 1 112 ? -0.364 -8.100 4.338 1.00 92.19 112 THR A N 1
ATOM 857 C CA . THR A 1 112 ? -0.362 -6.799 3.664 1.00 92.19 112 THR A CA 1
ATOM 858 C C . THR A 1 112 ? -0.557 -5.672 4.674 1.00 92.19 112 THR A C 1
ATOM 860 O O . THR A 1 112 ? -1.489 -5.707 5.474 1.00 92.19 112 THR A O 1
ATOM 863 N N . LEU A 1 113 ? 0.290 -4.645 4.606 1.00 94.94 113 LEU A N 1
ATOM 864 C CA . LEU A 1 113 ? 0.117 -3.399 5.345 1.00 94.94 113 LEU A CA 1
ATOM 865 C C . LEU A 1 113 ? -0.651 -2.391 4.489 1.00 94.94 113 LEU A C 1
ATOM 867 O O . LEU A 1 113 ? -0.219 -2.054 3.389 1.00 94.94 113 LEU A O 1
ATOM 871 N N . VAL A 1 114 ? -1.758 -1.874 5.010 1.00 94.81 114 VAL A N 1
ATOM 872 C CA . VAL A 1 114 ? -2.491 -0.739 4.440 1.00 94.81 114 VAL A CA 1
ATOM 873 C C . VAL A 1 114 ? -2.254 0.474 5.328 1.00 94.81 114 VAL A C 1
ATOM 875 O O . VAL A 1 114 ? -2.560 0.454 6.520 1.00 94.81 114 VAL A O 1
ATOM 878 N N . VAL A 1 115 ? -1.722 1.542 4.746 1.00 94.44 115 VAL A N 1
ATOM 879 C CA . VAL A 1 115 ? -1.509 2.827 5.410 1.00 94.44 115 VAL A CA 1
ATOM 880 C C . VAL A 1 115 ? -2.468 3.831 4.803 1.00 94.44 115 VAL A C 1
ATOM 882 O O . VAL A 1 115 ? -2.439 4.057 3.598 1.00 94.44 115 VAL A O 1
ATOM 885 N N . CYS A 1 116 ? -3.318 4.436 5.624 1.00 92.75 116 CYS A N 1
ATOM 886 C CA . CYS A 1 116 ? -4.328 5.370 5.141 1.00 92.75 116 CYS A CA 1
ATOM 887 C C . CYS A 1 116 ? -4.478 6.593 6.066 1.00 92.75 116 CYS A C 1
ATOM 889 O O . CYS A 1 116 ? -4.055 6.566 7.230 1.00 92.75 116 CYS A O 1
ATOM 891 N N . PRO A 1 117 ? -5.050 7.708 5.580 1.00 92.44 117 PRO A N 1
ATOM 892 C CA . PRO A 1 117 ? -5.467 8.802 6.449 1.00 92.44 117 PRO A CA 1
ATOM 893 C C . PRO A 1 117 ? -6.483 8.335 7.508 1.00 92.44 117 PRO A C 1
ATOM 895 O O . PRO A 1 117 ? -7.342 7.505 7.206 1.00 92.44 117 PRO A O 1
ATOM 898 N N . PRO A 1 118 ? -6.498 8.932 8.717 1.00 91.75 118 PRO A N 1
ATOM 899 C CA . PRO A 1 118 ? -7.517 8.626 9.725 1.00 91.75 118 PRO A CA 1
ATOM 900 C C . PRO A 1 118 ? -8.961 8.796 9.223 1.00 91.75 118 PRO A C 1
ATOM 902 O O . PRO A 1 118 ? -9.849 8.069 9.657 1.00 91.75 118 PRO A O 1
ATOM 905 N N . SER A 1 119 ? -9.196 9.731 8.294 1.00 90.81 119 SER A N 1
ATOM 906 C CA . SER A 1 119 ? -10.520 10.030 7.734 1.00 90.81 119 SER A CA 1
ATOM 907 C C . SER A 1 119 ? -11.107 8.908 6.876 1.00 90.81 119 SER A C 1
ATOM 909 O O . SER A 1 119 ? -12.326 8.827 6.767 1.00 90.81 119 SER A O 1
ATOM 911 N N . VAL A 1 120 ? -10.276 8.050 6.277 1.00 89.38 120 VAL A N 1
ATOM 912 C CA . VAL A 1 120 ? -10.731 6.953 5.400 1.00 89.38 120 VAL A CA 1
ATOM 913 C C . VAL A 1 120 ? -10.576 5.577 6.048 1.00 89.38 120 VAL A C 1
ATOM 915 O O . VAL A 1 120 ? -10.963 4.570 5.462 1.00 89.38 120 VAL A O 1
ATOM 918 N N . PHE A 1 121 ? -10.064 5.516 7.278 1.00 91.50 121 PHE A N 1
ATOM 919 C CA . PHE A 1 121 ? -9.858 4.262 8.002 1.00 91.50 121 PHE A CA 1
ATOM 920 C C . PHE A 1 121 ? -11.165 3.471 8.173 1.00 91.50 121 PHE A C 1
ATOM 922 O O . PHE A 1 121 ? -11.213 2.274 7.904 1.00 91.50 121 PHE A O 1
ATOM 929 N N . SER A 1 122 ? -12.252 4.141 8.572 1.00 90.94 122 SER A N 1
ATOM 930 C CA . SER A 1 122 ? -13.576 3.511 8.702 1.00 90.94 122 SER A CA 1
ATOM 931 C C . SER A 1 122 ? -14.142 3.044 7.360 1.00 90.94 122 SER A C 1
ATOM 933 O O . SER A 1 122 ? -14.836 2.030 7.313 1.00 90.94 122 SER A O 1
ATOM 935 N N . SER A 1 123 ? -13.817 3.747 6.271 1.00 90.50 123 SER A N 1
ATOM 936 C CA . SER A 1 123 ? -14.207 3.356 4.913 1.00 90.50 123 SER A CA 1
ATOM 937 C C . SER A 1 123 ? -13.566 2.025 4.524 1.00 90.50 123 SER A C 1
ATOM 939 O O . SER A 1 123 ? -14.259 1.131 4.049 1.00 90.50 123 SER A O 1
ATOM 941 N N . TRP A 1 124 ? -12.276 1.832 4.822 1.00 91.81 124 TRP A N 1
ATOM 942 C CA . TRP A 1 124 ? -11.606 0.545 4.610 1.00 91.81 124 TRP A CA 1
ATOM 943 C C . TRP A 1 124 ? -12.281 -0.604 5.362 1.00 91.81 124 TRP A C 1
ATOM 945 O O . TRP A 1 124 ? -12.494 -1.666 4.782 1.00 91.81 124 TRP A O 1
ATOM 955 N N . VAL A 1 125 ? -12.643 -0.388 6.630 1.00 91.31 125 VAL A N 1
ATOM 956 C CA . VAL A 1 125 ? -13.355 -1.391 7.440 1.00 91.31 125 VAL A CA 1
ATOM 957 C C . VAL A 1 125 ? -14.719 -1.716 6.829 1.00 91.31 125 VAL A C 1
ATOM 959 O O . VAL A 1 125 ? -15.030 -2.884 6.624 1.00 91.31 125 VAL A O 1
ATOM 962 N N . THR A 1 126 ? -15.486 -0.692 6.457 1.00 92.31 126 THR A N 1
ATOM 963 C CA . THR A 1 126 ? -16.812 -0.857 5.840 1.00 92.31 126 THR A CA 1
ATOM 964 C C . THR A 1 126 ? -16.716 -1.637 4.526 1.00 92.31 126 THR A C 1
ATOM 966 O O . THR A 1 126 ? -17.434 -2.606 4.321 1.00 92.31 126 THR A O 1
ATOM 969 N N . GLN A 1 127 ? -15.766 -1.284 3.658 1.00 92.50 127 GLN A N 1
ATOM 970 C CA . GLN A 1 127 ? -15.554 -1.949 2.369 1.00 92.50 127 GLN A CA 1
ATOM 971 C C . GLN A 1 127 ? -15.121 -3.413 2.520 1.00 92.50 127 GLN A C 1
ATOM 973 O O . GLN A 1 127 ? -15.513 -4.260 1.719 1.00 92.50 127 GLN A O 1
ATOM 978 N N . LEU A 1 128 ? -14.326 -3.729 3.545 1.00 93.25 128 LEU A N 1
ATOM 979 C CA . LEU A 1 128 ? -13.994 -5.109 3.891 1.00 93.25 128 LEU A CA 1
ATOM 980 C C . LEU A 1 128 ? -15.246 -5.898 4.289 1.00 93.25 128 LEU A C 1
ATOM 982 O O . LEU A 1 128 ? -15.442 -7.006 3.796 1.00 93.25 128 LEU A O 1
ATOM 986 N N . GLU A 1 129 ? -16.090 -5.332 5.148 1.00 92.25 129 GLU A N 1
ATOM 987 C CA . GLU A 1 129 ? -17.319 -5.980 5.621 1.00 92.25 129 GLU A CA 1
ATOM 988 C C . GLU A 1 129 ? -18.363 -6.153 4.508 1.00 92.25 129 GLU A C 1
ATOM 990 O O . GLU A 1 129 ? -19.013 -7.194 4.439 1.00 92.25 129 GLU A O 1
ATOM 995 N N . GLU A 1 130 ? -18.506 -5.168 3.621 1.00 93.19 130 GLU A N 1
ATOM 996 C CA . GLU A 1 130 ? -19.499 -5.176 2.540 1.00 93.19 130 GLU A CA 1
ATOM 997 C C . GLU A 1 130 ? -19.113 -6.090 1.374 1.00 93.19 130 GLU A C 1
ATOM 999 O O . GLU A 1 130 ? -19.974 -6.741 0.781 1.00 93.19 130 GLU A O 1
ATOM 1004 N N . HIS A 1 131 ? -17.827 -6.130 1.016 1.00 93.56 131 HIS A N 1
ATOM 1005 C CA . HIS A 1 131 ? -17.392 -6.760 -0.229 1.00 93.56 131 HIS A CA 1
ATOM 1006 C C . HIS A 1 131 ? -16.712 -8.116 -0.047 1.00 93.56 131 HIS A C 1
ATOM 1008 O O . HIS A 1 131 ? -16.411 -8.773 -1.048 1.00 93.56 131 HIS A O 1
ATOM 1014 N N . THR A 1 132 ? -16.465 -8.558 1.189 1.00 92.31 132 THR A N 1
ATOM 1015 C CA . THR A 1 132 ? -15.792 -9.837 1.454 1.00 92.31 132 THR A CA 1
ATOM 1016 C C . THR A 1 132 ? -16.636 -10.769 2.311 1.00 92.31 132 THR A C 1
ATOM 1018 O O . THR A 1 132 ? -17.393 -10.343 3.179 1.00 92.31 132 THR A O 1
ATOM 1021 N N . ASN A 1 133 ? -16.507 -12.075 2.075 1.00 91.19 133 ASN A N 1
ATOM 1022 C CA . ASN A 1 133 ? -17.190 -13.079 2.882 1.00 91.19 133 ASN A CA 1
ATOM 1023 C C . ASN A 1 133 ? -16.705 -12.995 4.334 1.00 91.19 133 ASN A C 1
ATOM 1025 O O . ASN A 1 133 ? -15.499 -12.944 4.591 1.00 91.19 133 ASN A O 1
ATOM 1029 N N . ALA A 1 134 ? -17.622 -13.035 5.301 1.00 87.50 134 ALA A N 1
ATOM 1030 C CA . ALA A 1 134 ? -17.266 -12.946 6.714 1.00 87.50 134 ALA A CA 1
ATOM 1031 C C . ALA A 1 134 ? -16.230 -14.021 7.103 1.00 87.50 134 ALA A C 1
ATOM 1033 O O . ALA A 1 134 ? -16.421 -15.215 6.873 1.00 87.50 134 ALA A O 1
ATOM 1034 N N . GLY A 1 135 ? -15.105 -13.590 7.680 1.00 84.88 135 GLY A N 1
ATOM 1035 C CA . GLY A 1 135 ? -13.998 -14.471 8.073 1.00 84.88 135 GLY A CA 1
ATOM 1036 C C . GLY A 1 135 ? -13.085 -14.934 6.929 1.00 84.88 135 GLY A C 1
ATOM 1037 O O . GLY A 1 135 ? -12.090 -15.617 7.190 1.00 84.88 135 GLY A O 1
ATOM 1038 N N . SER A 1 136 ? -13.366 -14.545 5.682 1.00 88.19 136 SER A N 1
ATOM 1039 C CA . SER A 1 136 ? -12.527 -14.875 4.523 1.00 88.19 136 SER A CA 1
ATOM 1040 C C . SER A 1 136 ? -11.212 -14.095 4.493 1.00 88.19 136 SER A C 1
ATOM 1042 O O . SER A 1 136 ? -10.231 -14.611 3.963 1.00 88.19 136 SER A O 1
ATOM 1044 N N . LEU A 1 137 ? -11.137 -12.920 5.128 1.00 91.56 137 LEU A N 1
ATOM 1045 C CA . LEU A 1 137 ? -9.917 -12.146 5.379 1.00 91.56 137 LEU A CA 1
ATOM 1046 C C . LEU A 1 137 ? -9.822 -11.793 6.868 1.00 91.56 137 LEU A C 1
ATOM 1048 O O . LEU A 1 137 ? -10.772 -11.303 7.472 1.00 91.56 137 LEU A O 1
ATOM 1052 N N . LYS A 1 138 ? -8.663 -12.052 7.473 1.00 93.31 138 LYS A N 1
ATOM 1053 C CA . LYS A 1 138 ? -8.335 -11.669 8.845 1.00 93.31 138 LYS A CA 1
ATOM 1054 C C . LYS A 1 138 ? -7.699 -10.291 8.815 1.00 93.31 138 LYS A C 1
ATOM 1056 O O . LYS A 1 138 ? -6.615 -10.126 8.256 1.00 93.31 138 LYS A O 1
ATOM 1061 N N . VAL A 1 139 ? -8.342 -9.331 9.464 1.00 94.62 139 VAL A N 1
ATOM 1062 C CA . VAL A 1 139 ? -7.905 -7.933 9.476 1.00 94.62 139 VAL A CA 1
ATOM 1063 C C . VAL A 1 139 ? -7.544 -7.510 10.895 1.00 94.62 139 VAL A C 1
ATOM 1065 O O . VAL A 1 139 ? -8.293 -7.783 11.832 1.00 94.62 139 VAL A O 1
ATOM 1068 N N . TYR A 1 140 ? -6.398 -6.849 11.058 1.00 96.00 140 TYR A N 1
ATOM 1069 C CA . TYR A 1 140 ? -5.985 -6.220 12.310 1.00 96.00 140 TYR A CA 1
ATOM 1070 C C . TYR A 1 140 ? -5.979 -4.700 12.162 1.00 96.00 140 TYR A C 1
ATOM 1072 O O . TYR A 1 140 ? -5.302 -4.148 11.294 1.00 96.00 140 TYR A O 1
ATOM 1080 N N . MET A 1 141 ? -6.695 -4.013 13.049 1.00 95.50 141 MET A N 1
ATOM 1081 C CA . MET A 1 141 ? -6.681 -2.555 13.135 1.00 95.50 141 MET A CA 1
ATOM 1082 C C . MET A 1 141 ? -5.530 -2.110 14.042 1.00 95.50 141 MET A C 1
ATOM 1084 O O . MET A 1 141 ? -5.635 -2.152 15.267 1.00 95.50 141 MET A O 1
ATOM 1088 N N . TYR A 1 142 ? -4.419 -1.681 13.448 1.00 95.44 142 TYR A N 1
ATOM 1089 C CA . TYR A 1 142 ? -3.238 -1.202 14.165 1.00 95.44 142 TYR A CA 1
ATOM 1090 C C . TYR A 1 142 ? -3.383 0.286 14.517 1.00 95.44 142 TYR A C 1
ATOM 1092 O O . TYR A 1 142 ? -2.672 1.154 14.017 1.00 95.44 142 TYR A O 1
ATOM 1100 N N . HIS A 1 143 ? -4.343 0.592 15.389 1.00 88.94 143 HIS A N 1
ATOM 1101 C CA . HIS A 1 143 ? -4.645 1.948 15.847 1.00 88.94 143 HIS A CA 1
ATOM 1102 C C . HIS A 1 143 ? -5.028 1.945 17.338 1.00 88.94 143 HIS A C 1
ATOM 1104 O O . HIS A 1 143 ? -5.602 0.982 17.835 1.00 88.94 143 HIS A O 1
ATOM 1110 N N . GLY A 1 144 ? -4.710 3.014 18.080 1.00 86.62 144 GLY A N 1
ATOM 1111 C CA . GLY A 1 144 ? -4.981 3.082 19.525 1.00 86.62 144 GLY A CA 1
ATOM 1112 C C . GLY A 1 144 ? -4.085 2.157 20.360 1.00 86.62 144 GLY A C 1
ATOM 1113 O O . GLY A 1 144 ? -2.865 2.327 20.347 1.00 86.62 144 GLY A O 1
ATOM 1114 N N . GLN A 1 145 ? -4.680 1.211 21.099 1.00 85.38 145 GLN A N 1
ATOM 1115 C CA . GLN A 1 145 ? -3.943 0.201 21.867 1.00 85.38 145 GLN A CA 1
ATOM 1116 C C . GLN A 1 145 ? -3.476 -0.921 20.933 1.00 85.38 145 GLN A C 1
ATOM 1118 O O . GLN A 1 145 ? -4.280 -1.686 20.408 1.00 85.38 145 GLN A O 1
ATOM 1123 N N . ARG A 1 146 ? -2.162 -0.998 20.721 1.00 92.50 146 ARG A N 1
ATOM 1124 C CA . ARG A 1 146 ? -1.531 -1.828 19.690 1.00 92.50 146 ARG A CA 1
ATOM 1125 C C . ARG A 1 146 ? -0.673 -2.917 20.325 1.00 92.50 146 ARG A C 1
ATOM 1127 O O . ARG A 1 146 ? -0.093 -2.717 21.393 1.00 92.50 146 ARG A O 1
ATOM 1134 N N . THR A 1 147 ? -0.598 -4.074 19.673 1.00 92.38 147 THR A N 1
ATOM 1135 C CA . THR A 1 147 ? 0.363 -5.121 20.048 1.00 92.38 147 THR A CA 1
ATOM 1136 C C . THR A 1 147 ? 1.792 -4.653 19.777 1.00 92.38 147 THR A C 1
ATOM 1138 O O . THR A 1 147 ? 2.037 -3.965 18.792 1.00 92.38 147 THR A O 1
ATOM 1141 N N . LYS A 1 148 ? 2.736 -5.057 20.630 1.00 91.12 148 LYS A N 1
ATOM 1142 C CA . LYS A 1 148 ? 4.181 -4.938 20.361 1.00 91.12 148 LYS A CA 1
ATOM 1143 C C . LYS A 1 148 ? 4.779 -6.224 19.790 1.00 91.12 148 LYS A C 1
ATOM 1145 O O . LYS A 1 148 ? 5.935 -6.250 19.396 1.00 91.12 148 LYS A O 1
ATOM 1150 N N . ASP A 1 149 ? 3.996 -7.298 19.769 1.00 92.94 149 ASP A N 1
ATOM 1151 C CA . ASP A 1 149 ? 4.416 -8.588 19.243 1.00 92.94 149 ASP A CA 1
ATOM 1152 C C . ASP A 1 149 ? 4.102 -8.671 17.746 1.00 92.94 149 ASP A C 1
ATOM 1154 O O . ASP A 1 149 ? 2.931 -8.680 17.344 1.00 92.94 149 ASP A O 1
ATOM 1158 N N . LYS A 1 150 ? 5.154 -8.747 16.926 1.00 92.94 150 LYS A N 1
ATOM 1159 C CA . LYS A 1 150 ? 5.040 -8.902 15.474 1.00 92.94 150 LYS A CA 1
ATOM 1160 C C . LYS A 1 150 ? 4.394 -10.227 15.076 1.00 92.94 150 LYS A C 1
ATOM 1162 O O . LYS A 1 150 ? 3.654 -10.261 14.097 1.00 92.94 150 LYS A O 1
ATOM 1167 N N . GLU A 1 151 ? 4.577 -11.288 15.863 1.00 93.56 151 GLU A N 1
ATOM 1168 C CA . GLU A 1 151 ? 4.006 -12.612 15.583 1.00 93.56 151 GLU A CA 1
ATOM 1169 C C . GLU A 1 151 ? 2.478 -12.602 15.679 1.00 93.56 151 GLU A C 1
ATOM 1171 O O . GLU A 1 151 ? 1.794 -13.431 15.077 1.00 93.56 151 GLU A O 1
ATOM 1176 N N . VAL A 1 152 ? 1.907 -11.644 16.417 1.00 94.00 152 VAL A N 1
ATOM 1177 C CA . VAL A 1 152 ? 0.463 -11.401 16.406 1.00 94.00 152 VAL A CA 1
ATOM 1178 C C . VAL A 1 152 ? 0.031 -10.822 15.064 1.00 94.00 152 VAL A C 1
ATOM 1180 O O . VAL A 1 152 ? -0.947 -11.308 14.504 1.00 94.00 152 VAL A O 1
ATOM 1183 N N . LEU A 1 153 ? 0.750 -9.829 14.531 1.00 94.88 153 LEU A N 1
ATOM 1184 C CA . LEU A 1 153 ? 0.412 -9.179 13.259 1.00 94.88 153 LEU A CA 1
ATOM 1185 C C . LEU A 1 153 ? 0.543 -10.137 12.071 1.00 94.88 153 LEU A C 1
ATOM 1187 O O . LEU A 1 153 ? -0.337 -10.164 11.215 1.00 94.88 153 LEU A O 1
ATOM 1191 N N . LEU A 1 154 ? 1.569 -10.993 12.071 1.00 93.44 154 LEU A N 1
ATOM 1192 C CA . LEU A 1 154 ? 1.801 -11.984 11.014 1.00 93.44 154 LEU A CA 1
ATOM 1193 C C . LEU A 1 154 ? 0.687 -13.043 10.901 1.00 93.44 154 LEU A C 1
ATOM 1195 O O . LEU A 1 154 ? 0.641 -13.772 9.914 1.00 93.44 154 LEU A O 1
ATOM 1199 N N . LYS A 1 155 ? -0.232 -13.150 11.873 1.00 92.88 155 LYS A N 1
ATOM 1200 C CA . LYS A 1 155 ? -1.403 -14.053 11.802 1.00 92.88 155 LYS A CA 1
ATOM 1201 C C . LYS A 1 155 ? -2.562 -13.491 10.975 1.00 92.88 155 LYS A C 1
ATOM 1203 O O . LYS A 1 155 ? -3.529 -14.223 10.728 1.00 92.88 155 LYS A O 1
ATOM 1208 N N . TYR A 1 156 ? -2.497 -12.214 10.609 1.00 94.50 156 TYR A N 1
ATOM 1209 C CA . TYR A 1 156 ? -3.526 -11.516 9.848 1.00 94.50 156 TYR A CA 1
ATOM 1210 C C . TYR A 1 156 ? -3.142 -11.426 8.373 1.00 94.50 156 TYR A C 1
ATOM 1212 O O . TYR A 1 156 ? -1.965 -11.418 8.017 1.00 94.50 156 TYR A O 1
ATOM 1220 N N . ASP A 1 157 ? -4.154 -11.362 7.512 1.00 93.19 157 ASP A N 1
ATOM 1221 C CA . ASP A 1 157 ? -3.960 -11.147 6.079 1.00 93.19 157 ASP A CA 1
ATOM 1222 C C . ASP A 1 157 ? -3.726 -9.656 5.797 1.00 93.19 157 ASP A C 1
ATOM 1224 O O . ASP A 1 157 ? -2.912 -9.305 4.947 1.00 93.19 157 ASP A O 1
ATOM 1228 N N . ILE A 1 158 ? -4.412 -8.778 6.539 1.00 94.62 158 ILE A N 1
ATOM 1229 C CA . ILE A 1 158 ? -4.330 -7.323 6.385 1.00 94.62 158 ILE A CA 1
ATOM 1230 C C . ILE A 1 158 ? -4.090 -6.672 7.747 1.00 94.62 158 ILE A C 1
ATOM 1232 O O . ILE A 1 158 ? -4.805 -6.943 8.712 1.00 94.62 158 ILE A O 1
ATOM 1236 N N . VAL A 1 159 ? -3.124 -5.763 7.808 1.00 96.56 159 VAL A N 1
ATOM 1237 C CA . VAL A 1 159 ? -2.922 -4.837 8.924 1.00 96.56 159 VAL A CA 1
ATOM 1238 C C . VAL A 1 159 ? -3.199 -3.428 8.417 1.00 96.56 159 VAL A C 1
ATOM 1240 O O . VAL A 1 159 ? -2.548 -2.978 7.480 1.00 96.56 159 VAL A O 1
ATOM 1243 N N . ILE A 1 160 ? -4.161 -2.727 9.019 1.00 96.56 160 ILE A N 1
ATOM 1244 C CA . ILE A 1 160 ? -4.515 -1.353 8.637 1.00 96.56 160 ILE A CA 1
ATOM 1245 C C . ILE A 1 160 ? -3.993 -0.396 9.701 1.00 96.56 160 ILE A C 1
ATOM 1247 O O . ILE A 1 160 ? -4.270 -0.570 10.888 1.00 96.56 160 ILE A O 1
ATOM 1251 N N . THR A 1 161 ? -3.256 0.625 9.283 1.00 96.31 161 THR A N 1
ATOM 1252 C CA . THR A 1 161 ? -2.681 1.656 10.150 1.00 96.31 161 THR A CA 1
ATOM 1253 C C . THR A 1 161 ? -2.793 3.036 9.502 1.00 96.31 161 THR A C 1
ATOM 1255 O O . THR A 1 161 ? -3.304 3.187 8.389 1.00 96.31 161 THR A O 1
ATOM 1258 N N . THR A 1 162 ? -2.305 4.059 10.197 1.00 95.38 162 THR A N 1
ATOM 1259 C CA . THR A 1 162 ? -2.253 5.433 9.701 1.00 95.38 162 THR A CA 1
ATOM 1260 C C . THR A 1 162 ? -0.824 5.945 9.577 1.00 95.38 162 THR A C 1
ATOM 1262 O O . THR A 1 162 ? 0.085 5.518 10.295 1.00 95.38 162 THR A O 1
ATOM 1265 N N . TYR A 1 163 ? -0.633 6.944 8.712 1.00 92.88 163 TYR A N 1
ATOM 1266 C CA . TYR A 1 163 ? 0.648 7.644 8.565 1.00 92.88 163 TYR A CA 1
ATOM 1267 C C . TYR A 1 163 ? 1.165 8.219 9.890 1.00 92.88 163 TYR A C 1
ATOM 1269 O O . TYR A 1 163 ? 2.364 8.189 10.161 1.00 92.88 163 TYR A O 1
ATOM 1277 N N . SER A 1 164 ? 0.267 8.723 10.742 1.00 92.75 164 SER A N 1
ATOM 1278 C CA . SER A 1 164 ? 0.623 9.281 12.050 1.00 92.75 164 SER A CA 1
ATOM 1279 C C . SER A 1 164 ? 1.144 8.226 13.025 1.00 92.75 164 SER A C 1
ATOM 1281 O O . SER A 1 164 ? 2.103 8.502 13.747 1.00 92.75 164 SER A O 1
ATOM 1283 N N . VAL A 1 165 ? 0.566 7.020 13.028 1.00 94.19 165 VAL A N 1
ATOM 1284 C CA . VAL A 1 165 ? 1.038 5.910 13.869 1.00 94.19 165 VAL A CA 1
ATOM 1285 C C . VAL A 1 165 ? 2.441 5.499 13.444 1.00 94.19 165 VAL A C 1
ATOM 1287 O O . VAL A 1 165 ? 3.339 5.468 14.280 1.00 94.19 165 VAL A O 1
ATOM 1290 N N . LEU A 1 166 ? 2.654 5.282 12.147 1.00 93.38 166 LEU A N 1
ATOM 1291 C CA . LEU A 1 166 ? 3.963 4.890 11.626 1.00 93.38 166 LEU A CA 1
ATOM 1292 C C . LEU A 1 166 ? 5.030 5.970 11.838 1.00 93.38 166 LEU A C 1
ATOM 1294 O O . LEU A 1 166 ? 6.146 5.651 12.222 1.00 93.38 166 LEU A O 1
ATOM 1298 N N . GLY A 1 167 ? 4.683 7.251 11.680 1.00 92.12 167 GLY A N 1
ATOM 1299 C CA . GLY A 1 167 ? 5.597 8.345 12.016 1.00 92.12 167 GLY A CA 1
ATOM 1300 C C . GLY A 1 167 ? 5.989 8.360 13.498 1.00 92.12 167 GLY A C 1
ATOM 1301 O O . GLY A 1 167 ? 7.132 8.647 13.824 1.00 92.12 167 GLY A O 1
ATOM 1302 N N . THR A 1 168 ? 5.063 8.016 14.399 1.00 91.81 168 THR A N 1
ATOM 1303 C CA . THR A 1 168 ? 5.330 7.974 15.850 1.00 91.81 168 THR A CA 1
ATOM 1304 C C . THR A 1 168 ? 6.185 6.771 16.253 1.00 91.81 168 THR A C 1
ATOM 1306 O O . THR A 1 168 ? 6.950 6.849 17.213 1.00 91.81 168 THR A O 1
ATOM 1309 N N . GLU A 1 169 ? 6.037 5.650 15.548 1.00 91.81 169 GLU A N 1
ATOM 1310 C CA . GLU A 1 169 ? 6.766 4.407 15.820 1.00 91.81 169 GLU A CA 1
ATOM 1311 C C . GLU A 1 169 ? 8.076 4.282 15.038 1.00 91.81 169 GLU A C 1
ATOM 1313 O O . GLU A 1 169 ? 8.828 3.339 15.260 1.00 91.81 169 GLU A O 1
ATOM 1318 N N . PHE A 1 170 ? 8.379 5.241 14.164 1.00 90.31 170 PHE A N 1
ATOM 1319 C CA . PHE A 1 170 ? 9.548 5.196 13.293 1.00 90.31 170 PHE A CA 1
ATOM 1320 C C . PHE A 1 170 ? 10.868 5.021 14.054 1.00 90.31 170 PHE A C 1
ATOM 1322 O O . PHE A 1 170 ? 11.646 4.129 13.733 1.00 90.31 170 PHE A O 1
ATOM 1329 N N . ASP A 1 171 ? 11.075 5.819 15.103 1.00 87.69 171 ASP A N 1
ATOM 1330 C CA . ASP A 1 171 ? 12.286 5.774 15.932 1.00 87.69 171 ASP A CA 1
ATOM 1331 C C . ASP A 1 171 ? 12.118 4.880 17.181 1.00 87.69 171 ASP A C 1
ATOM 1333 O O . ASP A 1 171 ? 12.951 4.904 18.087 1.00 87.69 171 ASP A O 1
ATOM 1337 N N . GLN A 1 172 ? 11.027 4.108 17.281 1.00 88.38 172 GLN A N 1
ATOM 1338 C CA . GLN A 1 172 ? 10.792 3.221 18.424 1.00 88.38 172 GLN A CA 1
ATOM 1339 C C . GLN A 1 172 ? 11.447 1.857 18.200 1.00 88.38 172 GLN A C 1
ATOM 1341 O O . GLN A 1 172 ? 11.069 1.105 17.299 1.00 88.38 172 GLN A O 1
ATOM 1346 N N . GLU A 1 173 ? 12.391 1.507 19.072 1.00 84.88 173 GLU A N 1
ATOM 1347 C CA . GLU A 1 173 ? 12.997 0.176 19.082 1.00 84.88 173 GLU A CA 1
ATOM 1348 C C . GLU A 1 173 ? 11.958 -0.913 19.382 1.00 84.88 173 GLU A C 1
ATOM 1350 O O . GLU A 1 173 ? 11.123 -0.781 20.283 1.00 84.88 173 GLU A O 1
ATOM 1355 N N . GLY A 1 174 ? 12.021 -2.007 18.619 1.00 85.25 174 GLY A N 1
ATOM 1356 C CA . GLY A 1 174 ? 11.103 -3.138 18.751 1.00 85.25 174 GLY A CA 1
ATOM 1357 C C . GLY A 1 174 ? 9.669 -2.831 18.318 1.00 85.25 174 GLY A C 1
ATOM 1358 O O . GLY A 1 174 ? 8.742 -3.516 18.754 1.00 85.25 174 GLY A O 1
ATOM 1359 N N . SER A 1 175 ? 9.454 -1.792 17.501 1.00 91.12 175 SER A N 1
ATOM 1360 C CA . SER A 1 175 ? 8.159 -1.600 16.853 1.00 91.12 175 SER A CA 1
ATOM 1361 C C . SER A 1 175 ? 7.920 -2.727 15.837 1.00 91.12 175 SER A C 1
ATOM 1363 O O . SER A 1 175 ? 8.695 -2.883 14.886 1.00 91.12 175 SER A O 1
ATOM 1365 N N . PRO A 1 176 ? 6.823 -3.498 15.974 1.00 92.38 176 PRO A N 1
ATOM 1366 C CA . PRO A 1 176 ? 6.580 -4.642 15.108 1.00 92.38 176 PRO A CA 1
ATOM 1367 C C . PRO A 1 176 ? 6.396 -4.229 13.645 1.00 92.38 176 PRO A C 1
ATOM 1369 O O . PRO A 1 176 ? 6.722 -5.004 12.753 1.00 92.38 176 PRO A O 1
ATOM 1372 N N . VAL A 1 177 ? 5.924 -3.007 13.373 1.00 91.06 177 VAL A N 1
ATOM 1373 C CA . VAL A 1 177 ? 5.714 -2.539 11.996 1.00 91.06 177 VAL A CA 1
ATOM 1374 C C . VAL A 1 177 ? 7.013 -2.268 11.231 1.00 91.06 177 VAL A C 1
ATOM 1376 O O . VAL A 1 177 ? 7.009 -2.362 10.004 1.00 91.06 177 VAL A O 1
ATOM 1379 N N . ASN A 1 178 ? 8.111 -1.996 11.943 1.00 89.31 178 ASN A N 1
ATOM 1380 C CA . ASN A 1 178 ? 9.444 -1.780 11.368 1.00 89.31 178 ASN A CA 1
ATOM 1381 C C . ASN A 1 178 ? 10.227 -3.101 11.208 1.00 89.31 178 ASN A C 1
ATOM 1383 O O . ASN A 1 178 ? 11.123 -3.216 10.365 1.00 89.31 178 ASN A O 1
ATOM 1387 N N . ASP A 1 179 ? 9.885 -4.101 12.025 1.00 89.50 179 ASP A N 1
ATOM 1388 C CA . ASP A 1 179 ? 10.561 -5.401 12.072 1.00 89.50 179 ASP A CA 1
ATOM 1389 C C . ASP A 1 179 ? 9.954 -6.443 11.127 1.00 89.50 179 ASP A C 1
ATOM 1391 O O . ASP A 1 179 ? 10.601 -7.449 10.821 1.00 89.50 179 ASP A O 1
ATOM 1395 N N . ILE A 1 180 ? 8.716 -6.229 10.682 1.00 89.56 180 ILE A N 1
ATOM 1396 C CA . ILE A 1 180 ? 8.044 -7.091 9.711 1.00 89.56 180 ILE A CA 1
ATOM 1397 C C . ILE A 1 180 ? 8.511 -6.743 8.298 1.00 89.56 180 ILE A C 1
ATOM 1399 O O . ILE A 1 180 ? 8.511 -5.586 7.884 1.00 89.56 180 ILE A O 1
ATOM 1403 N N . GLU A 1 181 ? 8.855 -7.777 7.535 1.00 88.06 181 GLU A N 1
ATOM 1404 C CA . GLU A 1 181 ? 8.961 -7.689 6.086 1.00 88.06 181 GLU A CA 1
ATOM 1405 C C . GLU A 1 181 ? 7.580 -7.941 5.473 1.00 88.06 181 GLU A C 1
ATOM 1407 O O . GLU A 1 181 ? 7.094 -9.070 5.409 1.00 88.06 181 GLU A O 1
ATOM 1412 N N . TRP A 1 182 ? 6.912 -6.863 5.073 1.00 88.62 182 TRP A N 1
ATOM 1413 C CA . TRP A 1 182 ? 5.534 -6.914 4.600 1.00 88.62 182 TRP A CA 1
ATOM 1414 C C . TRP A 1 182 ? 5.436 -7.557 3.222 1.00 88.62 182 TRP A C 1
ATOM 1416 O O . TRP A 1 182 ? 6.264 -7.312 2.347 1.00 88.62 182 TRP A O 1
ATOM 1426 N N . PHE A 1 183 ? 4.383 -8.331 2.968 1.00 87.56 183 PHE A N 1
ATOM 1427 C CA . PHE A 1 183 ? 4.181 -8.881 1.629 1.00 87.56 183 PHE A CA 1
ATOM 1428 C C . PHE A 1 183 ? 3.883 -7.771 0.618 1.00 87.56 183 PHE A C 1
ATOM 1430 O O . PHE A 1 183 ? 4.532 -7.687 -0.424 1.00 87.56 183 PHE A O 1
ATOM 1437 N N . TRP A 1 184 ? 2.971 -6.868 0.983 1.00 88.94 184 TRP A N 1
ATOM 1438 C CA . TRP A 1 184 ? 2.736 -5.609 0.281 1.00 88.94 184 TRP A CA 1
ATOM 1439 C C . TRP A 1 184 ? 2.576 -4.464 1.271 1.00 88.94 184 TRP A C 1
ATOM 1441 O O . TRP A 1 184 ? 2.063 -4.659 2.373 1.00 88.94 184 TRP A O 1
ATOM 1451 N N . VAL A 1 185 ? 2.943 -3.268 0.816 1.00 91.06 185 VAL A N 1
ATOM 1452 C CA . VAL A 1 185 ? 2.600 -1.998 1.454 1.00 91.06 185 VAL A CA 1
ATOM 1453 C C . VAL A 1 185 ? 1.715 -1.217 0.484 1.00 91.06 185 VAL A C 1
ATOM 1455 O O . VAL A 1 185 ? 2.094 -0.956 -0.661 1.00 91.06 185 VAL A O 1
ATOM 1458 N N . ILE A 1 186 ? 0.508 -0.885 0.927 1.00 91.75 186 ILE A N 1
ATOM 1459 C CA . ILE A 1 186 ? -0.472 -0.084 0.193 1.00 91.75 186 ILE A CA 1
ATOM 1460 C C . ILE A 1 186 ? -0.556 1.267 0.890 1.00 91.75 186 ILE A C 1
ATOM 1462 O O . ILE A 1 186 ? -0.812 1.327 2.091 1.00 91.75 186 ILE A O 1
ATOM 1466 N N . LEU A 1 187 ? -0.328 2.339 0.138 1.00 92.56 187 LEU A N 1
ATOM 1467 C CA . LEU A 1 187 ? -0.316 3.704 0.653 1.00 92.56 187 LEU A CA 1
ATOM 1468 C C . LEU A 1 187 ? -1.515 4.439 0.073 1.00 92.56 187 LEU A C 1
ATOM 1470 O O . LEU A 1 187 ? -1.456 4.906 -1.058 1.00 92.56 187 LEU A O 1
ATOM 1474 N N . ASP A 1 188 ? -2.602 4.520 0.827 1.00 89.81 188 ASP A N 1
ATOM 1475 C CA . ASP A 1 188 ? -3.808 5.227 0.412 1.00 89.81 188 ASP A CA 1
ATOM 1476 C C . ASP A 1 188 ? -3.648 6.739 0.610 1.00 89.81 188 ASP A C 1
ATOM 1478 O O . ASP A 1 188 ? -3.045 7.177 1.591 1.00 89.81 188 ASP A O 1
ATOM 1482 N N . GLU A 1 189 ? -4.164 7.542 -0.318 1.00 86.50 189 GLU A N 1
ATOM 1483 C CA . GLU A 1 189 ? -3.988 9.002 -0.352 1.00 86.50 189 GLU A CA 1
ATOM 1484 C C . GLU A 1 189 ? -2.520 9.450 -0.184 1.00 86.50 189 GLU A C 1
ATOM 1486 O O . GLU A 1 189 ? -2.191 10.357 0.588 1.00 86.50 189 GLU A O 1
ATOM 1491 N N . ALA A 1 190 ? -1.591 8.816 -0.913 1.00 84.00 190 ALA A N 1
ATOM 1492 C CA . ALA A 1 190 ? -0.154 9.020 -0.688 1.00 84.00 190 ALA A CA 1
ATOM 1493 C C . ALA A 1 190 ? 0.354 10.430 -1.050 1.00 84.00 190 ALA A C 1
ATOM 1495 O O . ALA A 1 190 ? 1.509 10.763 -0.790 1.00 84.00 190 ALA A O 1
ATOM 1496 N N . HIS A 1 191 ? -0.500 11.307 -1.580 1.00 81.88 191 HIS A N 1
ATOM 1497 C CA . HIS A 1 191 ? -0.193 12.733 -1.698 1.00 81.88 191 HIS A CA 1
ATOM 1498 C C . HIS A 1 191 ? 0.164 13.374 -0.336 1.00 81.88 191 HIS A C 1
ATOM 1500 O O . HIS A 1 191 ? 0.854 14.397 -0.295 1.00 81.88 191 HIS A O 1
ATOM 1506 N N . ILE A 1 192 ? -0.247 12.756 0.779 1.00 82.19 192 ILE A N 1
ATOM 1507 C CA . ILE A 1 192 ? 0.124 13.145 2.148 1.00 82.19 192 ILE A CA 1
ATOM 1508 C C . ILE A 1 192 ? 1.643 13.104 2.371 1.00 82.19 192 ILE A C 1
ATOM 1510 O O . ILE A 1 192 ? 2.185 13.972 3.057 1.00 82.19 192 ILE A O 1
ATOM 1514 N N . ILE A 1 193 ? 2.355 12.156 1.754 1.00 84.44 193 ILE A N 1
ATOM 1515 C CA . ILE A 1 193 ? 3.800 11.945 1.955 1.00 84.44 193 ILE A CA 1
ATOM 1516 C C . ILE A 1 193 ? 4.670 12.630 0.889 1.00 84.44 1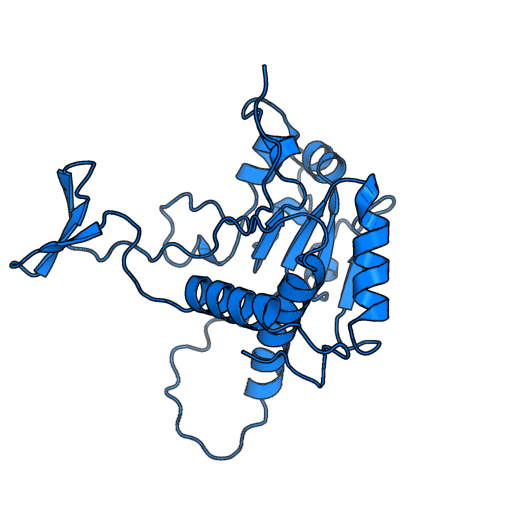93 ILE A C 1
ATOM 1518 O O . ILE A 1 193 ? 5.799 12.225 0.628 1.00 84.44 193 ILE A O 1
ATOM 1522 N N . LYS A 1 194 ? 4.180 13.716 0.276 1.00 85.00 194 LYS A N 1
ATOM 1523 C CA . LYS A 1 194 ? 4.927 14.460 -0.759 1.00 85.00 194 LYS A CA 1
ATOM 1524 C C . LYS A 1 194 ? 6.214 15.127 -0.258 1.00 85.00 194 LYS A C 1
ATOM 1526 O O . LYS A 1 194 ? 7.107 15.413 -1.048 1.00 85.00 194 LYS A O 1
ATOM 1531 N N . ASN A 1 195 ? 6.306 15.419 1.042 1.00 86.12 195 ASN A N 1
ATOM 1532 C CA . ASN A 1 195 ? 7.487 16.046 1.634 1.00 86.12 195 ASN A CA 1
ATOM 1533 C C . ASN A 1 195 ? 8.460 14.974 2.139 1.00 86.12 195 ASN A C 1
ATOM 1535 O O . ASN A 1 195 ? 8.216 14.377 3.185 1.00 86.12 195 ASN A O 1
ATOM 1539 N N . SER A 1 196 ? 9.579 14.774 1.443 1.00 85.25 196 SER A N 1
ATOM 1540 C CA . SER A 1 196 ? 10.602 13.779 1.799 1.00 85.25 196 SER A CA 1
ATOM 1541 C C . SER A 1 196 ? 11.265 14.018 3.159 1.00 85.25 196 SER A C 1
ATOM 1543 O O . SER A 1 196 ? 11.705 13.064 3.796 1.00 85.25 196 SER A O 1
ATOM 1545 N N . ALA A 1 197 ? 11.307 15.265 3.637 1.00 85.94 197 ALA A N 1
ATOM 1546 C CA . ALA A 1 197 ? 11.882 15.600 4.939 1.00 85.94 197 ALA A CA 1
ATOM 1547 C C . ALA A 1 197 ? 10.940 15.279 6.112 1.00 85.94 197 ALA A C 1
ATOM 1549 O O . ALA A 1 197 ? 11.383 15.216 7.261 1.00 85.94 197 ALA A O 1
ATOM 1550 N N . ALA A 1 198 ? 9.643 15.083 5.849 1.00 88.62 198 ALA A N 1
ATOM 1551 C CA . ALA A 1 198 ? 8.667 14.808 6.894 1.00 88.62 198 ALA A CA 1
ATOM 1552 C C . ALA A 1 198 ? 8.889 13.421 7.515 1.00 88.62 198 ALA A C 1
ATOM 1554 O O . ALA A 1 198 ? 9.169 12.444 6.819 1.00 88.62 198 ALA A O 1
ATOM 1555 N N . LEU A 1 199 ? 8.700 13.326 8.835 1.00 90.00 199 LEU A N 1
ATOM 1556 C CA . LEU A 1 199 ? 8.899 12.088 9.595 1.00 90.00 199 LEU A CA 1
ATOM 1557 C C . LEU A 1 199 ? 8.051 10.929 9.054 1.00 90.00 199 LEU A C 1
ATOM 1559 O O . LEU A 1 199 ? 8.548 9.823 8.903 1.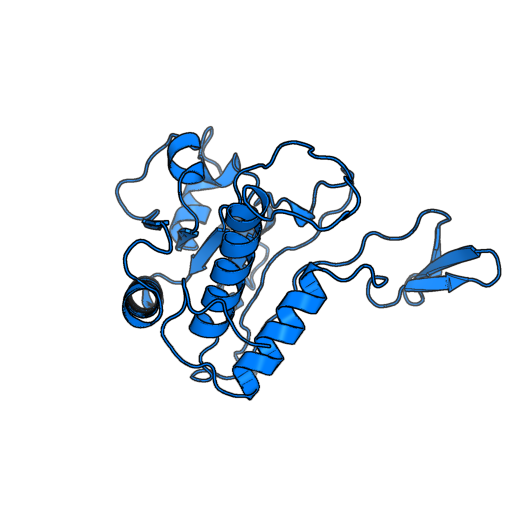00 90.00 199 LEU A O 1
ATOM 1563 N N . GLN A 1 200 ? 6.792 11.197 8.702 1.00 88.88 200 GLN A N 1
ATOM 1564 C CA . GLN A 1 200 ? 5.879 10.194 8.145 1.00 88.88 200 GLN A CA 1
ATOM 1565 C C . GLN A 1 200 ? 6.376 9.648 6.802 1.00 88.88 200 GLN A C 1
ATOM 1567 O O . GLN A 1 200 ? 6.345 8.443 6.584 1.00 88.88 200 GLN A O 1
ATOM 1572 N N . THR A 1 201 ? 6.880 10.513 5.920 1.00 87.25 201 THR A N 1
ATOM 1573 C CA . THR A 1 201 ? 7.437 10.095 4.627 1.00 87.25 201 THR A CA 1
ATOM 1574 C C . THR A 1 201 ? 8.677 9.238 4.820 1.00 87.25 201 THR A C 1
ATOM 1576 O O . THR A 1 201 ? 8.786 8.175 4.221 1.00 87.25 201 THR A O 1
ATOM 1579 N N . ARG A 1 202 ? 9.582 9.660 5.711 1.00 88.50 202 ARG A N 1
ATOM 1580 C CA . ARG A 1 202 ? 10.773 8.879 6.068 1.00 88.50 202 ARG A CA 1
ATOM 1581 C C . ARG A 1 202 ? 10.401 7.514 6.645 1.00 88.50 202 ARG A C 1
ATOM 1583 O O . ARG A 1 202 ? 11.011 6.522 6.262 1.00 88.50 202 ARG A O 1
ATOM 1590 N N . ALA A 1 203 ? 9.376 7.466 7.495 1.00 90.25 203 ALA A N 1
ATOM 1591 C CA . ALA A 1 203 ? 8.855 6.223 8.045 1.00 90.25 203 ALA A CA 1
ATOM 1592 C C . ALA A 1 203 ? 8.328 5.286 6.956 1.00 90.25 203 ALA A C 1
ATOM 1594 O O . ALA A 1 203 ? 8.653 4.105 6.976 1.00 90.25 203 ALA A O 1
ATOM 1595 N N . MET A 1 204 ? 7.586 5.806 5.969 1.00 88.00 204 MET A N 1
ATOM 1596 C CA . MET A 1 204 ? 7.103 4.993 4.846 1.00 88.00 204 MET A CA 1
ATOM 1597 C C . MET A 1 204 ? 8.257 4.451 4.006 1.00 88.00 204 MET A C 1
ATOM 1599 O O . MET A 1 204 ? 8.264 3.271 3.669 1.00 88.00 204 MET A O 1
ATOM 1603 N N . SER A 1 205 ? 9.244 5.294 3.693 1.00 85.81 205 SER A N 1
ATOM 1604 C CA . SER A 1 205 ? 10.401 4.907 2.878 1.00 85.81 205 SER A CA 1
ATOM 1605 C C . SER A 1 205 ? 11.287 3.848 3.537 1.00 85.81 205 SER A C 1
ATOM 1607 O O . SER A 1 205 ? 12.034 3.171 2.841 1.00 85.81 205 SER A O 1
ATOM 1609 N N . ALA A 1 206 ? 11.226 3.709 4.863 1.00 87.31 206 ALA A N 1
ATOM 1610 C CA . ALA A 1 206 ? 12.017 2.741 5.615 1.00 87.31 206 ALA A CA 1
ATOM 1611 C C . ALA A 1 206 ? 11.322 1.384 5.821 1.00 87.31 206 ALA A C 1
ATOM 1613 O O . ALA A 1 206 ? 11.947 0.457 6.343 1.00 87.31 206 ALA A O 1
ATOM 1614 N N . LEU A 1 207 ? 10.044 1.253 5.448 1.00 87.12 207 LEU A N 1
ATOM 1615 C CA . LEU A 1 207 ? 9.316 -0.008 5.575 1.00 87.12 207 LEU A CA 1
ATOM 1616 C C . LEU A 1 207 ? 9.950 -1.091 4.697 1.00 87.12 207 LEU A C 1
ATOM 1618 O O . LEU A 1 207 ? 10.283 -0.868 3.533 1.00 87.12 207 LEU A O 1
ATOM 1622 N N . LYS A 1 208 ? 10.065 -2.298 5.251 1.00 83.38 208 LYS A N 1
ATOM 1623 C CA . LYS A 1 208 ? 10.582 -3.468 4.537 1.00 83.38 208 LYS A CA 1
ATOM 1624 C C . LYS A 1 208 ? 9.438 -4.198 3.857 1.00 83.38 208 LYS A C 1
ATOM 1626 O O . LYS A 1 208 ? 8.408 -4.448 4.480 1.00 83.38 208 LYS A O 1
ATOM 1631 N N . ALA A 1 209 ? 9.634 -4.587 2.603 1.00 76.25 209 ALA A N 1
ATOM 1632 C CA . ALA A 1 2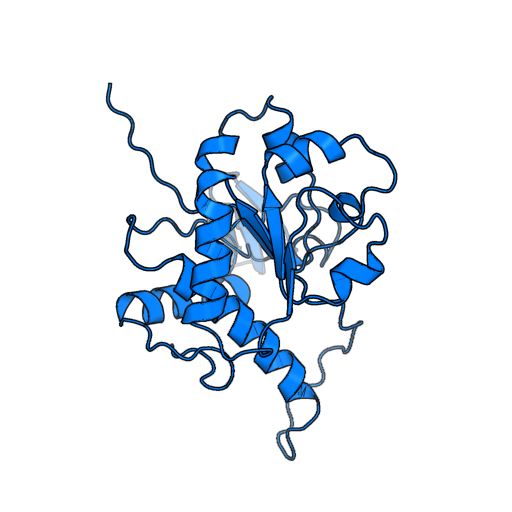09 ? 8.658 -5.382 1.877 1.00 76.25 209 ALA A CA 1
ATOM 1633 C C . ALA A 1 209 ? 9.326 -6.481 1.043 1.00 76.25 209 ALA A C 1
ATOM 1635 O O . ALA A 1 209 ? 10.374 -6.258 0.437 1.00 76.25 209 ALA A O 1
ATOM 1636 N N . LEU A 1 210 ? 8.679 -7.646 0.974 1.00 64.19 210 LEU A N 1
ATOM 1637 C CA . LEU A 1 210 ? 9.218 -8.912 0.459 1.00 64.19 210 LEU A CA 1
ATOM 1638 C C . LEU A 1 210 ? 9.604 -8.866 -1.032 1.00 64.19 210 LEU A C 1
ATOM 1640 O O . LEU A 1 210 ? 10.360 -9.704 -1.523 1.00 64.19 210 LEU A O 1
ATOM 1644 N N . GLY A 1 211 ? 9.113 -7.868 -1.773 1.00 53.09 211 GLY A N 1
ATOM 1645 C CA . GLY A 1 211 ? 9.541 -7.600 -3.149 1.00 53.09 211 GLY A CA 1
ATOM 1646 C C . GLY A 1 211 ? 10.943 -6.985 -3.269 1.00 53.09 211 GLY A C 1
ATOM 1647 O O . GLY A 1 211 ? 11.497 -7.005 -4.361 1.00 53.09 211 GLY A O 1
ATOM 1648 N N . SER A 1 212 ? 11.518 -6.486 -2.170 1.00 43.19 212 SER A N 1
ATOM 1649 C CA . SER A 1 212 ? 12.826 -5.814 -2.124 1.00 43.19 212 SER A CA 1
ATOM 1650 C C . SER A 1 212 ? 14.000 -6.788 -1.930 1.00 43.19 212 SER A C 1
ATOM 1652 O O . SER A 1 212 ? 15.142 -6.474 -2.255 1.00 43.19 212 SER A O 1
ATOM 1654 N N . HIS A 1 213 ? 13.742 -7.998 -1.419 1.00 34.50 213 HIS A N 1
ATOM 1655 C CA . HIS A 1 213 ? 14.782 -8.798 -0.762 1.00 34.50 213 HIS A CA 1
ATOM 1656 C C . HIS A 1 213 ? 15.187 -10.092 -1.475 1.00 34.50 213 HIS A C 1
ATOM 1658 O O . HIS A 1 213 ? 15.933 -10.897 -0.913 1.00 34.50 213 HIS A O 1
ATOM 1664 N N . ARG A 1 214 ? 14.766 -10.296 -2.732 1.00 40.91 214 ARG A N 1
ATOM 1665 C CA . ARG A 1 214 ? 15.236 -11.458 -3.506 1.00 40.91 214 ARG A CA 1
ATOM 1666 C C . ARG A 1 214 ? 16.694 -11.378 -3.959 1.00 40.91 214 ARG A C 1
ATOM 1668 O O . ARG A 1 214 ? 17.170 -12.399 -4.418 1.00 40.91 214 ARG A O 1
ATOM 1675 N N . ASP A 1 215 ? 17.380 -10.245 -3.782 1.00 32.59 215 ASP A N 1
ATOM 1676 C CA . ASP A 1 215 ? 18.839 -10.145 -3.601 1.00 32.59 215 ASP A CA 1
ATOM 1677 C C . ASP A 1 215 ? 19.178 -8.732 -3.077 1.00 32.59 215 ASP A C 1
ATOM 1679 O O . ASP A 1 215 ? 18.713 -7.727 -3.614 1.00 32.59 215 ASP A O 1
ATOM 1683 N N . ALA A 1 216 ? 19.967 -8.668 -2.005 1.00 28.52 216 ALA A N 1
ATOM 1684 C CA . ALA A 1 216 ? 20.051 -7.591 -1.010 1.00 28.52 216 ALA A CA 1
ATOM 1685 C C . ALA A 1 216 ? 20.726 -6.258 -1.428 1.00 28.52 216 ALA A C 1
ATOM 1687 O O . ALA A 1 216 ? 21.599 -5.789 -0.702 1.00 28.52 216 ALA A O 1
ATOM 1688 N N . ASN A 1 217 ? 20.385 -5.622 -2.559 1.00 27.67 217 ASN A N 1
ATOM 1689 C CA . ASN A 1 217 ? 21.067 -4.361 -2.921 1.00 27.67 217 ASN A CA 1
ATOM 1690 C C . ASN A 1 217 ? 20.300 -3.333 -3.775 1.00 27.67 217 ASN A C 1
ATOM 1692 O O . ASN A 1 217 ? 20.923 -2.530 -4.471 1.00 27.67 217 ASN A O 1
ATOM 1696 N N . SER A 1 218 ? 18.968 -3.291 -3.726 1.00 30.19 218 SER A N 1
ATOM 1697 C CA . SER A 1 218 ? 18.222 -2.218 -4.398 1.00 30.19 218 SER A CA 1
ATOM 1698 C C . SER A 1 218 ? 17.046 -1.720 -3.572 1.00 30.19 218 SER A C 1
ATOM 1700 O O . SER A 1 218 ? 16.124 -2.477 -3.295 1.00 30.19 218 SER A O 1
ATOM 1702 N N . GLU A 1 219 ? 17.063 -0.430 -3.237 1.00 30.77 219 GLU A N 1
ATOM 1703 C CA . GLU A 1 219 ? 15.911 0.312 -2.723 1.00 30.77 219 GLU A CA 1
ATOM 1704 C C . GLU A 1 219 ? 14.795 0.296 -3.784 1.00 30.77 219 GLU A C 1
ATOM 1706 O O . GLU A 1 219 ? 14.788 1.099 -4.717 1.00 30.77 219 GLU A O 1
ATOM 1711 N N . GLN A 1 220 ? 13.866 -0.657 -3.695 1.00 32.56 220 GLN A N 1
ATOM 1712 C CA . GLN A 1 220 ? 12.646 -0.649 -4.500 1.00 32.56 220 GLN A CA 1
ATOM 1713 C C . GLN A 1 220 ? 11.479 -0.151 -3.647 1.00 32.56 220 GLN A C 1
ATOM 1715 O O . GLN A 1 220 ? 11.037 -0.810 -2.709 1.00 32.56 220 GLN A O 1
ATOM 1720 N N . LEU A 1 221 ? 10.978 1.033 -4.001 1.00 33.59 221 LEU A N 1
ATOM 1721 C CA . LEU A 1 221 ? 9.739 1.612 -3.487 1.00 33.59 221 LEU A CA 1
ATOM 1722 C C . LEU A 1 221 ? 8.553 0.707 -3.851 1.00 33.59 221 LEU A C 1
ATOM 1724 O O . LEU A 1 221 ? 8.172 0.615 -5.018 1.00 33.59 221 LEU A O 1
ATOM 1728 N N . ILE A 1 222 ? 7.950 0.069 -2.847 1.00 38.16 222 ILE A N 1
ATOM 1729 C CA . ILE A 1 222 ? 6.679 -0.646 -2.983 1.00 38.16 222 ILE A CA 1
ATOM 1730 C C . ILE A 1 222 ? 5.585 0.231 -2.384 1.00 38.16 222 ILE A C 1
ATOM 1732 O O . ILE A 1 222 ? 5.476 0.377 -1.171 1.00 38.16 222 ILE A O 1
ATOM 1736 N N . GLY A 1 223 ? 4.771 0.814 -3.256 1.00 37.00 223 GLY A N 1
ATOM 1737 C CA . GLY A 1 223 ? 3.534 1.477 -2.883 1.00 37.00 223 GLY A CA 1
ATOM 1738 C C . GLY A 1 223 ? 2.570 1.423 -4.056 1.00 37.00 223 GLY A C 1
ATOM 1739 O O . GLY A 1 223 ? 2.827 2.043 -5.086 1.00 37.00 223 GLY A O 1
ATOM 1740 N N . PHE A 1 224 ? 1.464 0.691 -3.902 1.00 42.22 224 PHE A N 1
ATOM 1741 C CA . PHE A 1 224 ? 0.264 0.979 -4.682 1.00 42.22 224 PHE A CA 1
ATOM 1742 C C . PHE A 1 224 ? -0.331 2.268 -4.131 1.00 42.22 224 PHE A C 1
ATOM 1744 O O . PHE A 1 224 ? -1.017 2.264 -3.114 1.00 42.22 224 PHE A O 1
ATOM 1751 N N . VAL A 1 225 ? 0.066 3.371 -4.760 1.00 33.62 225 VAL A N 1
ATOM 1752 C CA . VAL A 1 225 ? -0.360 4.734 -4.446 1.00 33.62 225 VAL A CA 1
ATOM 1753 C C . VAL A 1 225 ? -1.564 5.080 -5.321 1.00 33.62 225 VAL A C 1
ATOM 1755 O O . VAL A 1 225 ? -1.412 5.059 -6.543 1.00 33.62 225 VAL A O 1
ATOM 1758 N N . PRO A 1 226 ? -2.722 5.463 -4.769 1.00 26.61 226 PRO A N 1
ATOM 1759 C CA . PRO A 1 226 ? -3.641 6.342 -5.460 1.00 26.61 226 PRO A CA 1
ATOM 1760 C C . PRO A 1 226 ? -3.102 7.778 -5.377 1.00 26.61 226 PRO A C 1
ATOM 1762 O O . PRO A 1 226 ? -3.013 8.372 -4.304 1.00 26.61 226 PRO A O 1
ATOM 1765 N N . ALA A 1 227 ? -2.692 8.327 -6.522 1.00 26.98 227 ALA A N 1
ATOM 1766 C CA . ALA A 1 227 ? -2.651 9.774 -6.751 1.00 26.98 227 ALA A CA 1
ATOM 1767 C C . ALA A 1 227 ? -4.026 10.165 -7.341 1.00 26.98 227 ALA A C 1
ATOM 1769 O O . ALA A 1 227 ? -4.657 9.333 -7.980 1.00 26.98 227 ALA A O 1
ATOM 1770 N N . TYR A 1 228 ? -4.623 11.319 -7.047 1.00 36.91 228 TYR A N 1
ATOM 1771 C CA . TYR A 1 228 ? -4.265 12.618 -7.613 1.00 36.91 228 TYR A CA 1
ATOM 1772 C C . TYR A 1 228 ? -4.736 13.790 -6.738 1.00 36.91 228 TYR A C 1
ATOM 1774 O O . TYR A 1 228 ? -5.766 13.729 -6.076 1.00 36.91 228 TYR A O 1
ATOM 1782 N N . GLY A 1 229 ? -4.013 14.903 -6.871 1.00 25.55 229 GLY A N 1
ATOM 1783 C CA . GLY A 1 229 ? -4.498 16.264 -6.672 1.00 25.55 229 GLY A CA 1
ATOM 1784 C C . GLY A 1 229 ? -3.741 17.164 -7.649 1.00 25.55 229 GLY A C 1
ATOM 1785 O O . GLY A 1 229 ? -2.525 17.310 -7.536 1.00 25.55 229 GLY A O 1
ATOM 1786 N N . VAL A 1 230 ? -4.451 17.662 -8.659 1.00 26.19 230 VAL A N 1
ATOM 1787 C CA . VAL A 1 230 ? -3.970 18.547 -9.728 1.00 26.19 230 VAL A CA 1
ATOM 1788 C C . VAL A 1 230 ? -3.420 19.854 -9.143 1.00 26.19 230 VAL A C 1
ATOM 1790 O O . VAL A 1 230 ? -4.008 20.433 -8.233 1.00 26.19 230 VAL A O 1
ATOM 1793 N N . PHE A 1 231 ? -2.286 20.305 -9.683 1.00 24.81 231 PHE A N 1
ATOM 1794 C CA . PHE A 1 231 ? -1.818 21.686 -9.583 1.00 24.81 231 PHE A CA 1
ATOM 1795 C C . PHE A 1 231 ? -2.720 22.594 -10.426 1.00 24.81 231 PHE A C 1
ATOM 1797 O O . PHE A 1 231 ? -2.709 22.465 -11.644 1.00 24.81 231 PHE A O 1
ATOM 1804 N N . GLU A 1 232 ? -3.414 23.528 -9.783 1.00 23.28 232 GLU A N 1
ATOM 1805 C CA . GLU A 1 232 ? -3.756 24.878 -10.268 1.00 23.28 232 GLU A CA 1
ATOM 1806 C C . GLU A 1 232 ? -3.830 25.732 -8.980 1.00 23.28 232 GLU A C 1
ATOM 1808 O O . GLU A 1 232 ? -4.512 25.330 -8.039 1.00 23.28 232 GLU A O 1
ATOM 1813 N N . VAL A 1 233 ? -3.102 26.830 -8.749 1.00 32.03 233 VAL A N 1
ATOM 1814 C CA . VAL A 1 233 ? -2.387 27.814 -9.584 1.00 32.03 233 VAL A CA 1
ATOM 1815 C C . VAL A 1 233 ? -1.053 28.161 -8.915 1.00 32.03 233 VAL A C 1
ATOM 1817 O O . VAL A 1 233 ? -1.029 28.208 -7.662 1.00 32.03 233 VAL A O 1
#

InterPro domains:
  IPR000330 SNF2, N-terminal domain [PF00176] (15-208)
  IPR014001 Helicase superfamily 1/2, ATP-binding domain [PS51192] (54-206)
  IPR014001 Helicase superfamily 1/2, ATP-binding domain [SM00487] (8-233)
  IPR027417 P-loop containing nucleoside triphosphate hydrolase [SSF52540] (10-208)
  IPR038718 SNF2-like, N-terminal domain superfamily [G3DSA:3.40.50.10810] (46-215)

Radius of gyration: 18.89 Å; chains: 1; bounding box: 45×62×51 Å

Secondary structure (DSSP, 8-state):
----TTTB-SPPPHHHHHHHHHHHHHHH--PPPTTEEE-TTS-EEETTTTEEESSPPPP-------PPTTS-HHHHHHHHHHHHHHHHHHTTS--S--------------PEEEEE-TTTHHHHHHHHHHHB-TTSS-EEE-SSS--S-HHHHTTSSEEEEEHHHHHHHTT-TT-HHHHSEESEEEETTGGGG--TTSHHHHHHHT-EETTS-SSS-------B---------

Foldseek 3Di:
DFFPCQWWVDGADPVLVVLLVVLVCLAPPQDAEPQWDQDPVCWIARNPVRDIGNDGDGRFHADADADDPPNPVLLSVSSNLLRVVVVVVVVVDDPDDPDDPDDPPDPQQQEEEEEEAPVCLVVSVVCSVVTTDVPSFFEAECDDDHDLDLVVRSVGSYYYYYLVVLLVCQPPPSRSQLVDAHQAYEYEPCVVLPDCPDSSVVSQQNGHHPSQVPPPDDSRRGYHYHDDDDDDD

Organism: Hordeum vulgare subsp. vulgare (NCBI:txid112509)

pLDDT: mean 79.22, std 21.14, range [23.28, 96.56]